Protein AF-A0A258K905-F1 (afdb_monomer_lite)

Secondary structure (DSSP, 8-state):
-------------------EEPPSSSSS---EEHHHHHHHHHT-SS-TTHHHHHHHHHHHS---HHHHHHHHHIIIIIS---HHHHHHHHHHH-TT--HHHHHHHHHHHTTTTTTT------HHHHHHHTTTS----S--SSPPPP--PPPPPP-PPP---PPPTTS-------TT-S-GGGGG-

Sequence (185 aa):
MARPTSSCRAARTSKMSKLAVVAAGGTGGHMFPAQALAEALAGRTGIEGFDDWVLELRQTGYLHNHARMWFASIWIFTLQLPWTLGADFFLRHLIDADAASNTMSWRWVAGLQTPGKTYLASTDNIARYTNHRFAPKGLATEARVIAEPPIPPACALPDSHRAKPSQPAILLVTHEDMHPESLFA

Structure (mmCIF, N/CA/C/O backbone):
data_AF-A0A258K905-F1
#
_entry.id   AF-A0A258K905-F1
#
loop_
_atom_site.group_PDB
_atom_site.id
_atom_site.type_symbol
_atom_site.label_atom_id
_atom_site.label_alt_id
_atom_site.label_comp_id
_atom_site.label_asym_id
_atom_site.label_entity_id
_atom_site.label_seq_id
_atom_site.pdbx_PDB_ins_code
_atom_site.Cartn_x
_atom_site.Cartn_y
_atom_site.Cartn_z
_atom_site.occupancy
_atom_site.B_iso_or_equiv
_atom_site.auth_seq_id
_atom_site.auth_comp_id
_atom_site.auth_asym_id
_atom_site.auth_atom_id
_atom_site.pdbx_PDB_model_num
ATOM 1 N N . MET A 1 1 ? 13.329 -54.150 50.322 1.00 39.38 1 MET A N 1
ATOM 2 C CA . MET A 1 1 ? 14.159 -53.070 49.735 1.00 39.38 1 MET A CA 1
ATOM 3 C C . MET A 1 1 ? 13.662 -52.858 48.302 1.00 39.38 1 MET A C 1
ATOM 5 O O . MET A 1 1 ? 13.764 -53.795 47.533 1.00 39.38 1 MET A O 1
ATOM 9 N N . ALA A 1 2 ? 12.784 -51.884 48.006 1.00 33.66 2 ALA A N 1
ATOM 10 C CA . ALA A 1 2 ? 13.078 -50.475 47.643 1.00 33.66 2 ALA A CA 1
ATOM 11 C C . ALA A 1 2 ? 14.067 -50.382 46.454 1.00 33.66 2 ALA A C 1
ATOM 13 O O . ALA A 1 2 ? 15.159 -50.907 46.600 1.00 33.66 2 ALA A O 1
ATOM 14 N N . ARG A 1 3 ? 13.837 -49.762 45.282 1.00 33.16 3 ARG A N 1
ATOM 15 C CA . ARG A 1 3 ? 12.832 -48.850 44.675 1.00 33.16 3 ARG A CA 1
ATOM 16 C C . ARG A 1 3 ? 12.953 -48.951 43.123 1.00 33.16 3 ARG A C 1
ATOM 18 O O . ARG A 1 3 ? 13.991 -49.410 42.657 1.00 33.16 3 ARG A O 1
ATOM 25 N N . PRO A 1 4 ? 11.974 -48.463 42.331 1.00 41.19 4 PRO A N 1
ATOM 26 C CA . PRO A 1 4 ? 12.043 -48.361 40.867 1.00 41.19 4 PRO A CA 1
ATOM 27 C C . PRO A 1 4 ? 12.435 -46.946 40.381 1.00 41.19 4 PRO A C 1
ATOM 29 O O . PRO A 1 4 ? 12.018 -45.954 40.974 1.00 41.19 4 PRO A O 1
ATOM 32 N N . THR A 1 5 ? 13.157 -46.842 39.261 1.00 37.25 5 THR A N 1
ATOM 33 C CA . THR A 1 5 ? 13.400 -45.600 38.487 1.00 37.25 5 THR A CA 1
ATOM 34 C C . THR A 1 5 ? 13.739 -45.993 37.045 1.00 37.25 5 THR A C 1
ATOM 36 O O . THR A 1 5 ? 14.499 -46.931 36.856 1.00 37.25 5 THR A O 1
ATOM 39 N N . SER A 1 6 ? 13.312 -45.360 35.960 1.00 37.81 6 SER A N 1
ATOM 40 C CA . SER A 1 6 ? 12.345 -44.298 35.689 1.00 37.81 6 SER A CA 1
ATOM 41 C C . SER A 1 6 ? 12.223 -44.251 34.160 1.00 37.81 6 SER A C 1
ATOM 43 O O . SER A 1 6 ? 13.236 -44.202 33.464 1.00 37.81 6 SER A O 1
ATOM 45 N N . SER A 1 7 ? 10.998 -44.270 33.639 1.00 36.47 7 SER A N 1
ATOM 46 C CA . SER A 1 7 ? 10.688 -44.053 32.222 1.00 36.47 7 SER A CA 1
ATOM 47 C C . SER A 1 7 ? 11.104 -42.636 31.808 1.00 36.47 7 SER A C 1
ATOM 49 O O . SER A 1 7 ? 10.596 -41.672 32.380 1.00 36.47 7 SER A O 1
ATOM 51 N N . CYS A 1 8 ? 11.952 -42.497 30.786 1.00 29.80 8 CYS A N 1
ATOM 52 C CA . CYS A 1 8 ? 12.197 -41.211 30.135 1.00 29.80 8 CYS A CA 1
ATOM 53 C C . CYS A 1 8 ? 11.474 -41.185 28.782 1.00 29.80 8 CYS A C 1
ATOM 55 O O . CYS A 1 8 ? 11.951 -41.698 27.771 1.00 29.80 8 CYS A O 1
ATOM 57 N N . ARG A 1 9 ? 10.267 -40.616 28.793 1.00 34.75 9 ARG A N 1
ATOM 58 C CA . ARG A 1 9 ? 9.458 -40.328 27.609 1.00 34.75 9 ARG A CA 1
ATOM 59 C C . ARG A 1 9 ? 9.949 -38.996 27.039 1.00 34.75 9 ARG A C 1
ATOM 61 O O . ARG A 1 9 ? 9.669 -37.947 27.611 1.00 34.75 9 ARG A O 1
ATOM 68 N N . ALA A 1 10 ? 10.692 -39.024 25.936 1.00 32.75 10 ALA A N 1
ATOM 69 C CA . ALA A 1 10 ? 11.083 -37.805 25.234 1.00 32.75 10 ALA A CA 1
ATOM 70 C C . ALA A 1 10 ? 9.855 -37.196 24.536 1.00 32.75 10 ALA A C 1
ATOM 72 O O . ALA A 1 10 ? 9.376 -37.703 23.520 1.00 32.75 10 ALA A O 1
ATOM 73 N N . ALA A 1 11 ? 9.328 -36.114 25.106 1.00 30.41 11 ALA A N 1
ATOM 74 C CA . ALA A 1 11 ? 8.331 -35.267 24.473 1.00 30.41 11 ALA A CA 1
ATOM 75 C C . ALA A 1 11 ? 8.951 -34.591 23.237 1.00 30.41 11 ALA A C 1
ATOM 77 O O . ALA A 1 11 ? 9.844 -33.756 23.362 1.00 30.41 11 ALA A O 1
ATOM 78 N N . ARG A 1 12 ? 8.479 -34.940 22.034 1.00 34.00 12 ARG A N 1
ATOM 79 C CA . ARG A 1 12 ? 8.717 -34.130 20.831 1.00 34.00 12 ARG A CA 1
ATOM 80 C C . ARG A 1 12 ? 7.736 -32.969 20.851 1.00 34.00 12 ARG A C 1
ATOM 82 O O . ARG A 1 12 ? 6.581 -33.121 20.470 1.00 34.00 12 ARG A O 1
ATOM 89 N N . THR A 1 13 ? 8.193 -31.812 21.307 1.00 32.97 13 THR A N 1
ATOM 90 C CA . THR A 1 13 ? 7.513 -30.549 21.040 1.00 32.97 13 THR A CA 1
ATOM 91 C C . THR A 1 13 ? 7.828 -30.138 19.601 1.00 32.97 13 THR A C 1
ATOM 93 O O . THR A 1 13 ? 8.983 -29.961 19.216 1.00 32.97 13 THR A O 1
ATOM 96 N N . SER A 1 14 ? 6.786 -30.051 18.774 1.00 37.31 14 SER A N 1
ATOM 97 C CA . SER A 1 14 ? 6.871 -29.534 17.409 1.00 37.31 14 SER A CA 1
ATOM 98 C C . SER A 1 14 ? 7.170 -28.036 17.474 1.00 37.31 14 SER A C 1
ATOM 100 O O . SER A 1 14 ? 6.304 -27.229 17.809 1.00 37.31 14 SER A O 1
ATOM 102 N N . LYS A 1 15 ? 8.422 -27.654 17.217 1.00 36.69 15 LYS A N 1
ATOM 103 C CA . LYS A 1 15 ? 8.793 -26.254 17.004 1.00 36.69 15 LYS A CA 1
ATOM 104 C C . LYS A 1 15 ? 8.305 -25.882 15.604 1.00 36.69 15 LYS A C 1
ATOM 106 O O . LYS A 1 15 ? 8.932 -26.260 14.620 1.00 36.69 15 LYS A O 1
ATOM 111 N N . MET A 1 16 ? 7.190 -25.154 15.517 1.00 37.12 16 MET A N 1
ATOM 112 C CA . MET A 1 16 ? 6.824 -24.420 14.305 1.00 37.12 16 MET A CA 1
ATOM 113 C C . MET A 1 16 ? 7.977 -23.468 13.973 1.00 37.12 16 MET A C 1
ATOM 115 O O . MET A 1 16 ? 8.194 -22.457 14.642 1.00 37.12 16 MET A O 1
ATOM 119 N N . SER A 1 17 ? 8.771 -23.834 12.974 1.00 39.44 17 SER A N 1
ATOM 120 C CA . SER A 1 17 ? 9.800 -22.980 12.399 1.00 39.44 17 SER A CA 1
ATOM 121 C C . SER A 1 17 ? 9.128 -21.733 11.824 1.00 39.44 17 SER A C 1
ATOM 123 O O . SER A 1 17 ? 8.346 -21.836 10.880 1.00 39.44 17 SER A O 1
ATOM 125 N N . LYS A 1 18 ? 9.417 -20.560 12.405 1.00 42.69 18 LYS A N 1
ATOM 126 C CA . LYS A 1 18 ? 9.058 -19.254 11.837 1.00 42.69 18 LYS A CA 1
ATOM 127 C C . LYS A 1 18 ? 9.740 -19.139 10.476 1.00 42.69 18 LYS A C 1
ATOM 129 O O . LYS A 1 18 ? 10.939 -18.885 10.412 1.00 42.69 18 LYS A O 1
ATOM 134 N N . LEU A 1 19 ? 8.992 -19.386 9.407 1.00 46.59 19 LEU A N 1
ATOM 135 C CA . LEU A 1 19 ? 9.481 -19.170 8.056 1.00 46.59 19 LEU A CA 1
ATOM 136 C C . LEU A 1 19 ? 9.554 -17.659 7.820 1.00 46.59 19 LEU A C 1
ATOM 138 O O . LEU A 1 19 ? 8.614 -16.917 8.116 1.00 46.59 19 LEU A O 1
ATOM 142 N N . ALA A 1 20 ? 10.692 -17.212 7.325 1.00 49.19 20 ALA A N 1
ATOM 143 C CA . ALA A 1 20 ? 10.918 -15.845 6.916 1.00 49.19 20 ALA A CA 1
ATOM 144 C C . ALA A 1 20 ? 10.904 -15.774 5.392 1.00 49.19 20 ALA A C 1
ATOM 146 O O . ALA A 1 20 ? 11.502 -16.625 4.734 1.00 49.19 20 ALA A O 1
ATOM 147 N N . VAL A 1 21 ? 10.235 -14.765 4.838 1.00 51.06 21 VAL A N 1
ATOM 148 C CA . VAL A 1 21 ? 10.201 -14.534 3.391 1.00 51.06 21 VAL A CA 1
ATOM 149 C C . VAL A 1 21 ? 11.178 -13.412 3.059 1.00 51.06 21 VAL A C 1
ATOM 151 O O . VAL A 1 21 ? 11.228 -12.395 3.748 1.00 51.06 21 VAL A O 1
ATOM 154 N N . VAL A 1 22 ? 11.965 -13.605 2.004 1.00 47.59 22 VAL A N 1
ATOM 155 C CA . VAL A 1 22 ? 12.796 -12.554 1.412 1.00 47.59 22 VAL A CA 1
ATOM 156 C C . VAL A 1 22 ? 11.977 -11.910 0.301 1.00 47.59 22 VAL A C 1
ATOM 158 O O . VAL A 1 22 ? 11.599 -12.587 -0.651 1.00 47.59 22 VAL A O 1
ATOM 161 N N . ALA A 1 23 ? 11.689 -10.614 0.411 1.00 47.66 23 ALA A N 1
ATOM 162 C CA . ALA A 1 23 ? 11.192 -9.863 -0.735 1.00 47.66 23 ALA A CA 1
ATOM 163 C C . ALA A 1 23 ? 12.373 -9.557 -1.664 1.00 47.66 23 ALA A C 1
ATOM 165 O O . ALA A 1 23 ? 13.382 -9.001 -1.229 1.00 47.66 23 ALA A O 1
ATOM 166 N N . ALA A 1 24 ? 12.258 -9.943 -2.933 1.00 37.50 24 ALA A N 1
ATOM 167 C CA . ALA A 1 24 ? 13.223 -9.575 -3.957 1.00 37.50 24 ALA A CA 1
ATOM 168 C C . ALA A 1 24 ? 13.076 -8.074 -4.255 1.00 37.50 24 ALA A C 1
ATOM 170 O O . ALA A 1 24 ? 12.106 -7.649 -4.878 1.00 37.50 24 ALA A O 1
ATOM 171 N N . GLY A 1 25 ? 14.008 -7.266 -3.751 1.00 37.69 25 GLY A N 1
ATOM 172 C CA . GLY A 1 25 ? 14.061 -5.827 -4.006 1.00 37.69 25 GLY A CA 1
ATOM 173 C C . GLY A 1 25 ? 14.976 -5.102 -3.021 1.00 37.69 25 GLY A C 1
ATOM 174 O O . GLY A 1 25 ? 14.567 -4.814 -1.902 1.00 37.69 25 GLY A O 1
ATOM 175 N N . GLY A 1 26 ? 16.203 -4.797 -3.455 1.00 37.38 26 GLY A N 1
ATOM 176 C CA . GLY A 1 26 ? 17.165 -3.966 -2.723 1.00 37.38 26 GLY A CA 1
ATOM 177 C C . GLY A 1 26 ? 18.139 -4.747 -1.834 1.00 37.38 26 GLY A C 1
ATOM 178 O O . GLY A 1 26 ? 17.766 -5.643 -1.081 1.00 37.38 26 GLY A O 1
ATOM 179 N N . THR A 1 27 ? 19.424 -4.403 -1.932 1.00 33.69 27 THR A N 1
ATOM 180 C CA . THR A 1 27 ? 20.538 -4.940 -1.137 1.00 33.69 27 THR A CA 1
ATOM 181 C C . THR A 1 27 ? 20.365 -4.587 0.342 1.00 33.69 27 THR A C 1
ATOM 183 O O . THR A 1 27 ? 20.858 -3.569 0.817 1.00 33.69 27 THR A O 1
ATOM 186 N N . GLY A 1 28 ? 19.606 -5.414 1.054 1.00 42.41 28 GLY A N 1
ATOM 187 C CA . GLY A 1 28 ? 19.240 -5.213 2.452 1.00 42.41 28 GLY A CA 1
ATOM 188 C C . GLY A 1 28 ? 17.956 -5.968 2.758 1.00 42.41 28 GLY A C 1
ATOM 189 O O . GLY A 1 28 ? 16.937 -5.356 3.058 1.00 42.41 28 GLY A O 1
ATOM 190 N N . GLY A 1 29 ? 17.977 -7.295 2.597 1.00 48.22 29 GLY A N 1
ATOM 191 C CA . GLY A 1 29 ? 16.809 -8.147 2.809 1.00 48.22 29 GLY A CA 1
ATOM 192 C C . GLY A 1 29 ? 16.343 -8.087 4.261 1.00 48.22 29 GLY A C 1
ATOM 193 O O . GLY A 1 29 ? 16.773 -8.887 5.088 1.00 48.22 29 GLY A O 1
ATOM 194 N N . HIS A 1 30 ? 15.475 -7.129 4.581 1.00 59.59 30 HIS A N 1
ATOM 195 C CA . HIS A 1 30 ? 14.796 -7.089 5.862 1.00 59.59 30 HIS A CA 1
ATOM 196 C C . HIS A 1 30 ? 13.879 -8.300 5.951 1.00 59.59 30 HIS A C 1
ATOM 198 O O . HIS A 1 30 ? 12.897 -8.434 5.223 1.00 59.59 30 HIS A O 1
ATOM 204 N N . MET A 1 31 ? 14.246 -9.200 6.850 1.00 66.38 31 MET A N 1
ATOM 205 C CA . MET A 1 31 ? 13.494 -10.400 7.135 1.00 66.38 31 MET A CA 1
ATOM 206 C C . MET A 1 31 ? 12.215 -10.014 7.884 1.00 66.38 31 MET A C 1
ATOM 208 O O . MET A 1 31 ? 12.287 -9.490 8.994 1.00 66.38 31 MET A O 1
ATOM 212 N N . PHE A 1 32 ? 11.050 -10.256 7.286 1.00 79.56 32 PHE A N 1
ATOM 213 C CA . PHE A 1 32 ? 9.754 -10.047 7.933 1.00 79.56 32 PHE A CA 1
ATOM 214 C C . PHE A 1 32 ? 9.072 -11.399 8.197 1.00 79.56 32 PHE A C 1
ATOM 216 O O . PHE A 1 32 ? 9.324 -12.378 7.480 1.00 79.56 32 PHE A O 1
ATOM 223 N N . PRO A 1 33 ? 8.220 -11.506 9.232 1.00 85.75 33 PRO A N 1
ATOM 224 C CA . PRO A 1 33 ? 7.532 -12.756 9.526 1.00 85.75 33 PRO A CA 1
ATOM 225 C C . PRO A 1 33 ? 6.546 -13.106 8.404 1.00 85.75 33 PRO A C 1
ATOM 227 O O . PRO A 1 33 ? 5.653 -12.312 8.107 1.00 85.75 33 PRO A O 1
ATOM 230 N N . ALA A 1 34 ? 6.637 -14.314 7.833 1.00 89.38 34 ALA A N 1
ATOM 231 C CA . ALA A 1 34 ? 5.671 -14.786 6.829 1.00 89.38 34 ALA A CA 1
ATOM 232 C C . ALA A 1 34 ? 4.222 -14.716 7.342 1.00 89.38 34 ALA A C 1
ATOM 234 O O . ALA A 1 34 ? 3.299 -14.418 6.589 1.00 89.38 34 ALA A O 1
ATOM 235 N N . GLN A 1 35 ? 4.045 -14.940 8.647 1.00 92.88 35 GLN A N 1
ATOM 236 C CA . GLN A 1 35 ? 2.758 -14.845 9.323 1.00 92.88 35 GLN A CA 1
ATOM 237 C C . GLN A 1 35 ? 2.163 -13.431 9.255 1.00 92.88 35 GLN A C 1
ATOM 239 O O . GLN A 1 35 ? 0.988 -13.299 8.939 1.00 92.88 35 GLN A O 1
ATOM 244 N N . ALA A 1 36 ? 2.970 -12.388 9.475 1.00 93.31 36 ALA A N 1
ATOM 245 C CA . ALA A 1 36 ? 2.499 -11.003 9.431 1.00 93.31 36 ALA A CA 1
ATOM 246 C C . ALA A 1 36 ? 2.029 -10.617 8.020 1.00 93.31 36 ALA A C 1
ATOM 248 O O . ALA A 1 36 ? 0.998 -9.970 7.859 1.00 93.31 36 ALA A O 1
ATOM 249 N N . LEU A 1 37 ? 2.743 -11.077 6.985 1.00 96.81 37 LEU A N 1
ATOM 250 C CA . LEU A 1 37 ? 2.297 -10.914 5.601 1.00 96.81 37 LEU A CA 1
ATOM 251 C C . LEU A 1 37 ? 0.978 -11.660 5.348 1.00 96.81 37 LEU A C 1
ATOM 253 O O . LEU A 1 37 ? 0.071 -11.105 4.736 1.00 96.81 37 LEU A O 1
ATOM 257 N N . ALA A 1 38 ? 0.856 -12.906 5.812 1.00 97.62 38 ALA A N 1
ATOM 258 C CA . ALA A 1 38 ? -0.359 -13.698 5.634 1.00 97.62 38 ALA A CA 1
ATOM 259 C C . ALA A 1 38 ? -1.573 -13.081 6.351 1.00 97.62 38 ALA A C 1
ATOM 261 O O . ALA A 1 38 ? -2.678 -13.107 5.813 1.00 97.62 38 ALA A O 1
ATOM 262 N N . GLU A 1 39 ? -1.376 -12.511 7.540 1.00 98.12 39 GLU A N 1
ATOM 263 C CA . GLU A 1 39 ? -2.401 -11.778 8.290 1.00 98.12 39 GLU A CA 1
ATOM 264 C C . GLU A 1 39 ? -2.808 -10.489 7.576 1.00 98.12 39 GLU A C 1
ATOM 266 O O . GLU A 1 39 ? -4.003 -10.246 7.417 1.00 98.12 39 GLU A O 1
ATOM 271 N N . ALA A 1 40 ? -1.840 -9.724 7.062 1.00 98.19 40 ALA A N 1
ATOM 272 C CA . ALA A 1 40 ? -2.099 -8.517 6.281 1.00 98.19 40 ALA A CA 1
ATOM 273 C C . ALA A 1 40 ? -2.887 -8.812 5.000 1.00 98.19 40 ALA A C 1
ATOM 275 O O . ALA A 1 40 ? -3.916 -8.195 4.749 1.00 98.19 40 ALA A O 1
ATOM 276 N N . LEU A 1 41 ? -2.465 -9.810 4.220 1.00 98.00 41 LEU A N 1
ATOM 277 C CA . LEU A 1 41 ? -3.152 -10.220 2.989 1.00 98.00 41 LEU A CA 1
ATOM 278 C C . LEU A 1 41 ? -4.555 -10.789 3.239 1.00 98.00 41 LEU A C 1
ATOM 280 O O . LEU A 1 41 ? -5.387 -10.813 2.330 1.00 98.00 41 LEU A O 1
ATOM 284 N N . ALA A 1 42 ? -4.812 -11.288 4.447 1.00 97.88 42 ALA A N 1
ATOM 285 C CA . ALA A 1 42 ? -6.096 -11.857 4.820 1.00 97.88 42 ALA A CA 1
ATOM 286 C C . ALA A 1 42 ? -7.021 -10.881 5.562 1.00 97.88 42 ALA A C 1
ATOM 288 O O . ALA A 1 42 ? -8.143 -11.282 5.869 1.00 97.88 42 ALA A O 1
ATOM 289 N N . GLY A 1 43 ? -6.570 -9.656 5.861 1.00 98.19 43 GLY A N 1
ATOM 290 C CA . GLY A 1 43 ? -7.337 -8.686 6.647 1.00 98.19 43 GLY A CA 1
ATOM 291 C C . GLY A 1 43 ? -7.591 -9.178 8.070 1.00 98.19 43 GLY A C 1
ATOM 292 O O . GLY A 1 43 ? -8.727 -9.186 8.531 1.00 98.19 43 GLY A O 1
ATOM 293 N N . ARG A 1 44 ? -6.552 -9.699 8.735 1.00 98.38 44 ARG A N 1
ATOM 294 C CA . ARG A 1 44 ? -6.616 -10.195 10.122 1.00 98.38 44 ARG A CA 1
ATOM 295 C C . ARG A 1 44 ? -5.471 -9.666 10.981 1.00 98.38 44 ARG A C 1
ATOM 297 O O . ARG A 1 44 ? -4.921 -10.394 11.804 1.00 98.38 44 ARG A O 1
ATOM 304 N N . THR A 1 45 ? -5.074 -8.423 10.748 1.00 97.94 45 THR A N 1
ATOM 305 C CA . THR A 1 45 ? -4.007 -7.750 11.500 1.00 97.94 45 THR A CA 1
ATOM 306 C C . THR A 1 45 ? -4.482 -7.241 12.860 1.00 97.94 45 THR A C 1
ATOM 308 O O . THR A 1 45 ? -3.663 -6.976 13.737 1.00 97.94 45 THR A O 1
ATOM 311 N N . GLY A 1 46 ? -5.798 -7.100 13.044 1.00 97.88 46 GLY A N 1
ATOM 312 C CA . GLY A 1 46 ? -6.413 -6.451 14.198 1.00 97.88 46 GLY A CA 1
ATOM 313 C C . GLY A 1 46 ? -6.421 -4.922 14.106 1.00 97.88 46 GLY A C 1
ATOM 314 O O . GLY A 1 46 ? -6.812 -4.264 15.072 1.00 97.88 46 GLY A O 1
ATOM 315 N N . ILE A 1 47 ? -5.989 -4.344 12.979 1.00 98.38 47 ILE A N 1
ATOM 316 C CA . ILE A 1 47 ? -5.998 -2.898 12.745 1.00 98.38 47 ILE A CA 1
ATOM 317 C C . ILE A 1 47 ? -7.307 -2.521 12.052 1.00 98.38 47 ILE A C 1
ATOM 319 O O . ILE A 1 47 ? -7.533 -2.839 10.884 1.00 98.38 47 ILE A O 1
ATOM 323 N N . GLU A 1 48 ? -8.153 -1.806 12.790 1.00 97.81 48 GLU A N 1
ATOM 324 C CA . GLU A 1 48 ? -9.426 -1.277 12.300 1.00 97.81 48 GLU A CA 1
ATOM 325 C C . GLU A 1 48 ? -9.238 -0.403 11.049 1.00 97.81 48 GLU A C 1
ATOM 327 O O . GLU A 1 48 ? -8.273 0.359 10.935 1.00 97.81 48 GLU A O 1
ATOM 332 N N . GLY A 1 49 ? -10.154 -0.514 10.089 1.00 97.75 49 GLY A N 1
ATOM 333 C CA . GLY A 1 49 ? -10.033 0.149 8.797 1.00 97.75 49 GLY A CA 1
ATOM 334 C C . GLY A 1 49 ? -9.105 -0.612 7.858 1.00 97.75 49 GLY A C 1
ATOM 335 O O . GLY A 1 49 ? -9.527 -0.941 6.759 1.00 97.75 49 GLY A O 1
ATOM 336 N N . PHE A 1 50 ? -7.884 -0.971 8.275 1.00 98.69 50 PHE A N 1
ATOM 337 C CA . PHE A 1 50 ? -6.970 -1.745 7.422 1.00 98.69 50 PHE A CA 1
ATOM 338 C C . PHE A 1 50 ? -7.562 -3.107 7.043 1.00 98.69 50 PHE A C 1
ATOM 340 O O . PHE A 1 50 ? -7.643 -3.425 5.856 1.00 98.69 50 PHE A O 1
ATOM 347 N N . ASP A 1 51 ? -8.009 -3.884 8.032 1.00 98.69 51 ASP A N 1
ATOM 348 C CA . ASP A 1 51 ? -8.603 -5.204 7.797 1.00 98.69 51 ASP A CA 1
ATOM 349 C C . ASP A 1 51 ? -9.893 -5.105 6.959 1.00 98.69 51 ASP A C 1
ATOM 351 O O . ASP A 1 51 ? -10.102 -5.900 6.040 1.00 98.69 51 ASP A O 1
ATOM 355 N N . ASP A 1 52 ? -10.713 -4.076 7.202 1.00 98.56 52 ASP A N 1
ATOM 356 C CA . ASP A 1 52 ? -11.913 -3.775 6.416 1.00 98.56 52 ASP A CA 1
ATOM 357 C C . ASP A 1 52 ? -11.580 -3.435 4.956 1.00 98.56 52 ASP A C 1
ATOM 359 O O . ASP A 1 52 ? -12.223 -3.948 4.041 1.00 98.56 52 ASP A O 1
ATOM 363 N N . TRP A 1 53 ? -10.549 -2.619 4.713 1.00 98.69 53 TRP A N 1
ATOM 364 C CA . TRP A 1 53 ? -10.117 -2.239 3.365 1.00 98.69 53 TRP A CA 1
ATOM 365 C C . TRP A 1 53 ? -9.533 -3.414 2.586 1.00 98.69 53 TRP A C 1
ATOM 367 O O . TRP A 1 53 ? -9.706 -3.466 1.370 1.00 98.69 53 TRP A O 1
ATOM 377 N N . VAL A 1 54 ? -8.882 -4.381 3.248 1.00 98.81 54 VAL A N 1
ATOM 378 C CA . VAL A 1 54 ? -8.476 -5.635 2.588 1.00 98.81 54 VAL A CA 1
ATOM 379 C C . VAL A 1 54 ? -9.706 -6.351 2.032 1.00 98.81 54 VAL A C 1
ATOM 381 O O . VAL A 1 54 ? -9.696 -6.789 0.882 1.00 98.81 54 VAL A O 1
ATOM 384 N N . LEU A 1 55 ? -10.771 -6.472 2.826 1.00 98.44 55 LEU A N 1
ATOM 385 C CA . LEU A 1 55 ? -11.999 -7.144 2.404 1.00 98.44 55 LEU A CA 1
ATOM 386 C C . LEU A 1 55 ? -12.734 -6.352 1.318 1.00 98.44 55 LEU A C 1
ATOM 388 O O . LEU A 1 55 ? -13.099 -6.935 0.298 1.00 98.44 55 LEU A O 1
ATOM 392 N N . GLU A 1 56 ? -12.894 -5.041 1.503 1.00 98.38 56 GLU A N 1
ATOM 393 C CA . GLU A 1 56 ? -13.536 -4.140 0.539 1.00 98.38 56 GLU A CA 1
ATOM 394 C C . GLU A 1 56 ? -12.826 -4.191 -0.815 1.00 98.38 56 GLU A C 1
ATOM 396 O O . GLU A 1 56 ? -13.477 -4.416 -1.836 1.00 98.38 56 GLU A O 1
ATOM 401 N N . LEU A 1 57 ? -11.491 -4.103 -0.830 1.00 98.50 57 LEU A N 1
ATOM 402 C CA . LEU A 1 57 ? -10.701 -4.190 -2.055 1.00 98.50 57 LEU A CA 1
ATOM 403 C C . LEU A 1 57 ? -10.900 -5.531 -2.772 1.00 98.50 57 LEU A C 1
ATOM 405 O O . LEU A 1 57 ? -11.079 -5.557 -3.984 1.00 98.50 57 LEU A O 1
ATOM 409 N N . ARG A 1 58 ? -10.907 -6.655 -2.044 1.00 98.31 58 ARG A N 1
ATOM 410 C CA . ARG A 1 58 ? -11.092 -7.987 -2.650 1.00 98.31 58 ARG A CA 1
ATOM 411 C C . ARG A 1 58 ? -12.504 -8.214 -3.181 1.00 98.31 58 ARG A C 1
ATOM 413 O O . ARG A 1 58 ? -12.671 -8.956 -4.142 1.00 98.31 58 ARG A O 1
ATOM 420 N N . GLN A 1 59 ? -13.508 -7.628 -2.536 1.00 98.31 59 GLN A N 1
ATOM 421 C CA . GLN A 1 59 ? -14.912 -7.803 -2.907 1.00 98.31 59 GLN A CA 1
ATOM 422 C C . GLN A 1 59 ? -15.331 -6.879 -4.050 1.00 98.31 59 GLN A C 1
ATOM 424 O O . GLN A 1 59 ? -16.107 -7.284 -4.910 1.00 98.31 59 GLN A O 1
ATOM 429 N N . THR A 1 60 ? -14.843 -5.639 -4.042 1.00 98.44 60 THR A N 1
ATOM 430 C CA . THR A 1 60 ? -15.313 -4.576 -4.944 1.00 98.44 60 THR A CA 1
ATOM 431 C C . THR A 1 60 ? -14.315 -4.224 -6.038 1.00 98.44 60 THR A C 1
ATOM 433 O O . THR A 1 60 ? -14.693 -3.631 -7.045 1.00 98.44 60 THR A O 1
ATOM 436 N N . GLY A 1 61 ? -13.042 -4.561 -5.841 1.00 98.44 61 GLY A N 1
ATOM 437 C CA . GLY A 1 61 ? -11.947 -4.132 -6.700 1.00 98.44 61 GLY A CA 1
ATOM 438 C C . GLY A 1 61 ? -11.597 -2.648 -6.579 1.00 98.44 61 GLY A C 1
ATOM 439 O O . GLY A 1 61 ? -10.897 -2.118 -7.439 1.00 98.44 61 GLY A O 1
ATOM 440 N N . TYR A 1 62 ? -12.077 -1.946 -5.548 1.00 98.31 62 TYR A N 1
ATOM 441 C CA . TYR A 1 62 ? -11.889 -0.504 -5.414 1.00 98.31 62 TYR A CA 1
ATOM 442 C C . TYR A 1 62 ? -11.608 -0.080 -3.970 1.00 98.31 62 TYR A C 1
ATOM 444 O O . TYR A 1 62 ? -12.109 -0.668 -3.019 1.00 98.31 62 TYR A O 1
ATOM 452 N N . LEU A 1 63 ? -10.818 0.987 -3.823 1.00 98.31 63 LEU A N 1
ATOM 453 C CA . LEU A 1 63 ? -10.670 1.757 -2.588 1.00 98.31 63 LEU A CA 1
ATOM 454 C C . LEU A 1 63 ? -10.525 3.234 -2.946 1.00 98.31 63 LEU A C 1
ATOM 456 O O . LEU A 1 63 ? -9.815 3.579 -3.890 1.00 98.31 63 LEU A O 1
ATOM 460 N N . HIS A 1 64 ? -11.109 4.128 -2.151 1.00 97.12 64 HIS A N 1
ATOM 461 C CA . HIS A 1 64 ? -10.867 5.561 -2.321 1.00 97.12 64 HIS A CA 1
ATOM 462 C C . HIS A 1 64 ? -9.380 5.904 -2.103 1.00 97.12 64 HIS A C 1
ATOM 464 O O . HIS A 1 64 ? -8.718 5.314 -1.249 1.00 97.12 64 HIS A O 1
ATOM 470 N N . ASN A 1 65 ? -8.849 6.905 -2.815 1.00 96.81 65 ASN A N 1
ATOM 471 C CA . ASN A 1 65 ? -7.417 7.229 -2.793 1.00 96.81 65 ASN A CA 1
ATOM 472 C C . ASN A 1 65 ? -6.852 7.495 -1.379 1.00 96.81 65 ASN A C 1
ATOM 474 O O . ASN A 1 65 ? -5.767 7.027 -1.050 1.00 96.81 65 ASN A O 1
ATOM 478 N N . HIS A 1 66 ? -7.595 8.176 -0.500 1.00 96.75 66 HIS A N 1
ATOM 479 C CA . HIS A 1 66 ? -7.157 8.343 0.897 1.00 96.75 66 HIS A CA 1
ATOM 480 C C . HIS A 1 66 ? -7.019 7.006 1.639 1.00 96.75 66 HIS A C 1
ATOM 482 O O . HIS A 1 66 ? -6.028 6.804 2.336 1.00 96.75 66 HIS A O 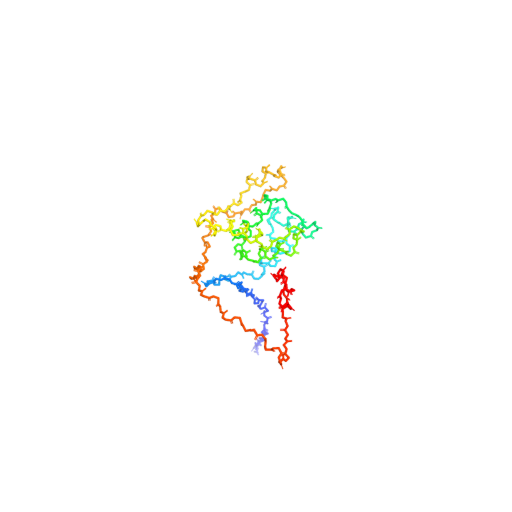1
ATOM 488 N N . ALA A 1 67 ? -7.955 6.070 1.444 1.00 98.19 67 ALA A N 1
ATOM 489 C CA . ALA A 1 67 ? -7.858 4.736 2.029 1.00 98.19 67 ALA A CA 1
ATOM 490 C C . ALA A 1 67 ? -6.652 3.974 1.467 1.00 98.19 67 ALA A C 1
ATOM 492 O O . ALA A 1 67 ? -5.922 3.355 2.233 1.00 98.19 67 ALA A O 1
ATOM 493 N N . ARG A 1 68 ? -6.365 4.104 0.162 1.00 98.50 68 ARG A N 1
ATOM 494 C CA . ARG A 1 68 ? -5.150 3.551 -0.467 1.00 98.50 68 ARG A CA 1
ATOM 495 C C . ARG A 1 68 ? -3.871 4.086 0.193 1.00 98.50 68 ARG A C 1
ATOM 497 O O . ARG A 1 68 ? -2.969 3.312 0.506 1.00 98.50 68 ARG A O 1
ATOM 504 N N . MET A 1 69 ? -3.807 5.392 0.456 1.00 98.38 69 MET A N 1
ATOM 505 C CA . MET A 1 69 ? -2.668 6.025 1.134 1.00 98.38 69 MET A CA 1
ATOM 506 C C . MET A 1 69 ? -2.516 5.561 2.589 1.00 98.38 69 MET A C 1
ATOM 508 O O . MET A 1 69 ? -1.405 5.234 3.012 1.00 98.38 69 MET A O 1
ATOM 512 N N . TRP A 1 70 ? -3.610 5.503 3.358 1.00 98.69 70 TRP A N 1
ATOM 513 C CA . TRP A 1 70 ? -3.579 4.995 4.733 1.00 98.69 70 TRP A CA 1
ATOM 514 C C . TRP A 1 70 ? -3.180 3.522 4.777 1.00 98.69 70 TRP A C 1
ATOM 516 O O . TRP A 1 70 ? -2.306 3.154 5.558 1.00 98.69 70 TRP A O 1
ATOM 526 N N . PHE A 1 71 ? -3.750 2.704 3.891 1.00 98.81 71 PHE A N 1
ATOM 527 C CA . PHE A 1 71 ? -3.418 1.293 3.733 1.00 98.81 71 PHE A CA 1
ATOM 528 C C . PHE A 1 71 ? -1.920 1.100 3.495 1.00 98.81 71 PHE A C 1
ATOM 530 O O . PHE A 1 71 ? -1.269 0.362 4.234 1.00 98.81 71 PHE A O 1
ATOM 537 N N . ALA A 1 72 ? -1.357 1.796 2.503 1.00 98.56 72 ALA A N 1
ATOM 538 C CA . ALA A 1 72 ? 0.062 1.700 2.180 1.00 98.56 72 ALA A CA 1
ATOM 539 C C . ALA A 1 72 ? 0.946 2.155 3.350 1.00 98.56 72 ALA A C 1
ATOM 541 O O . ALA A 1 72 ? 1.950 1.518 3.659 1.00 98.56 72 ALA A O 1
ATOM 542 N N . SER A 1 73 ? 0.554 3.217 4.057 1.00 98.44 73 SER A N 1
ATOM 543 C CA . SER A 1 73 ? 1.298 3.705 5.219 1.00 98.44 73 SER A CA 1
ATOM 544 C C . SER A 1 73 ? 1.310 2.694 6.373 1.00 98.44 73 SER A C 1
ATOM 546 O O . SER A 1 73 ? 2.371 2.385 6.922 1.00 98.44 73 SER A O 1
ATOM 548 N N . ILE A 1 74 ? 0.149 2.115 6.700 1.00 98.56 74 ILE A N 1
ATOM 549 C CA . ILE A 1 74 ? 0.013 1.071 7.724 1.00 98.56 74 ILE A CA 1
ATOM 550 C C . ILE A 1 74 ? 0.841 -0.155 7.330 1.00 98.56 74 ILE A C 1
ATOM 552 O O . ILE A 1 74 ? 1.631 -0.643 8.138 1.00 98.56 74 ILE A O 1
ATOM 556 N N . TRP A 1 75 ? 0.741 -0.596 6.075 1.00 98.50 75 TRP A N 1
ATOM 557 C CA . TRP A 1 75 ? 1.518 -1.711 5.536 1.00 98.50 75 TRP A CA 1
ATOM 558 C C . TRP A 1 75 ? 3.028 -1.514 5.723 1.00 98.50 75 TRP A C 1
AT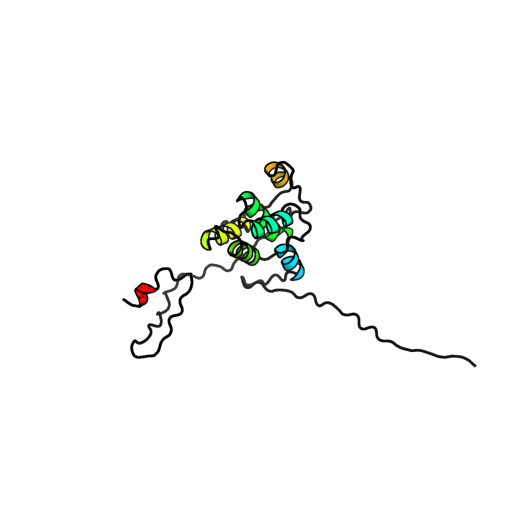OM 560 O O . TRP A 1 75 ? 3.725 -2.390 6.239 1.00 98.50 75 TRP A O 1
ATOM 570 N N . ILE A 1 76 ? 3.540 -0.351 5.318 1.00 97.00 76 ILE A N 1
ATOM 571 C CA . ILE A 1 76 ? 4.977 -0.079 5.277 1.00 97.00 76 ILE A CA 1
ATOM 572 C C . ILE A 1 76 ? 5.547 0.192 6.669 1.00 97.00 76 ILE A C 1
ATOM 574 O O . ILE A 1 76 ? 6.616 -0.325 6.999 1.00 97.00 76 ILE A O 1
ATOM 578 N N . PHE A 1 77 ? 4.884 1.036 7.462 1.00 96.94 77 PHE A N 1
ATOM 579 C CA . PHE A 1 77 ? 5.471 1.597 8.682 1.00 96.94 77 PHE A CA 1
ATOM 580 C C . PHE A 1 77 ? 4.939 0.948 9.958 1.00 96.94 77 PHE A C 1
ATOM 582 O O . PHE A 1 77 ? 5.708 0.763 10.898 1.00 96.94 77 PHE A O 1
ATOM 589 N N . THR A 1 78 ? 3.664 0.550 9.983 1.00 97.31 78 THR A N 1
ATOM 590 C CA . THR A 1 78 ? 3.062 -0.101 11.161 1.00 97.31 78 THR A CA 1
ATOM 591 C C . THR A 1 78 ? 3.324 -1.606 11.148 1.00 97.31 78 THR A C 1
ATOM 593 O O . THR A 1 78 ? 3.855 -2.148 12.111 1.00 97.31 78 THR A O 1
ATOM 596 N N . LEU A 1 79 ? 3.035 -2.280 10.031 1.00 96.62 79 LEU A N 1
ATOM 597 C CA . LEU A 1 79 ? 3.275 -3.720 9.869 1.00 96.62 79 LEU A CA 1
ATOM 598 C C . LEU A 1 79 ? 4.723 -4.045 9.463 1.00 96.62 79 LEU A C 1
ATOM 600 O O . LEU A 1 79 ? 5.134 -5.203 9.501 1.00 96.62 79 LEU A O 1
ATOM 604 N N . GLN A 1 80 ? 5.503 -3.027 9.079 1.00 95.44 80 GLN A N 1
ATOM 605 C CA . GLN A 1 80 ? 6.901 -3.140 8.642 1.00 95.44 80 GLN A CA 1
ATOM 606 C C . GLN A 1 80 ? 7.128 -4.072 7.440 1.00 95.44 80 GLN A C 1
ATOM 608 O O . GLN A 1 80 ? 8.241 -4.570 7.228 1.00 95.44 80 GLN A O 1
ATOM 613 N N . LEU A 1 81 ? 6.099 -4.268 6.615 1.00 95.62 81 LEU A N 1
ATOM 614 C CA . LEU A 1 81 ? 6.143 -5.150 5.455 1.00 95.62 81 LEU A CA 1
ATOM 615 C C . LEU A 1 81 ? 6.813 -4.467 4.246 1.00 95.62 81 LEU A C 1
ATOM 617 O O . LEU A 1 81 ? 6.811 -3.236 4.135 1.00 95.62 81 LEU A O 1
ATOM 621 N N . PRO A 1 82 ? 7.396 -5.241 3.312 1.00 94.56 82 PRO A N 1
ATOM 622 C CA . PRO A 1 82 ? 7.926 -4.699 2.065 1.00 94.56 82 PRO A CA 1
ATOM 623 C C . PRO A 1 82 ? 6.822 -4.040 1.243 1.00 94.56 82 PRO A C 1
ATOM 625 O O . PRO A 1 82 ? 5.791 -4.658 0.970 1.00 94.56 82 PRO A O 1
ATOM 628 N N . TRP A 1 83 ? 7.0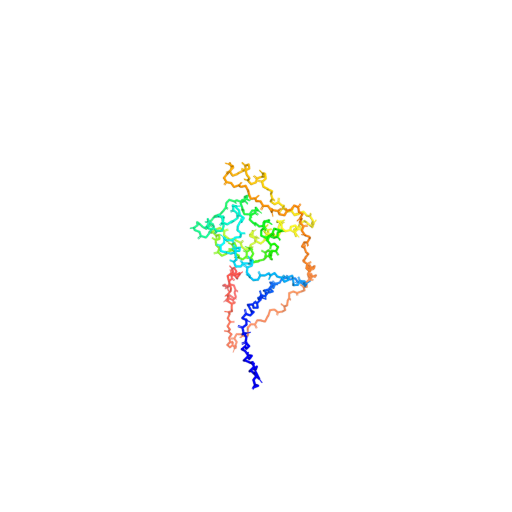53 -2.801 0.814 1.00 95.50 83 TRP A N 1
ATOM 629 C CA . TRP A 1 83 ? 6.078 -2.039 0.034 1.00 95.50 83 TRP A CA 1
ATOM 630 C C . TRP A 1 83 ? 5.753 -2.715 -1.307 1.00 95.50 83 TRP A C 1
ATOM 632 O O . TRP A 1 83 ? 4.613 -2.660 -1.751 1.00 95.50 83 TRP A O 1
ATOM 642 N N . THR A 1 84 ? 6.720 -3.410 -1.918 1.00 95.62 84 THR A N 1
ATOM 643 C CA . THR A 1 84 ? 6.551 -4.105 -3.206 1.00 95.62 84 THR A CA 1
ATOM 644 C C . THR A 1 84 ? 5.486 -5.196 -3.147 1.00 95.62 84 THR A C 1
ATOM 646 O O . THR A 1 84 ? 4.741 -5.379 -4.103 1.00 95.62 84 THR A O 1
ATOM 649 N N . LEU A 1 85 ? 5.355 -5.882 -2.008 1.00 97.12 85 LEU A N 1
ATOM 650 C CA . LEU A 1 85 ? 4.322 -6.901 -1.805 1.00 97.12 85 LEU A CA 1
ATOM 651 C C . LEU A 1 85 ? 2.930 -6.284 -1.629 1.00 97.12 85 LEU A C 1
ATOM 653 O O . LEU A 1 85 ? 1.939 -6.878 -2.044 1.00 97.12 85 LEU A O 1
ATOM 657 N N . GLY A 1 86 ? 2.857 -5.089 -1.043 1.00 97.94 86 GLY A N 1
ATOM 658 C CA . GLY A 1 86 ? 1.617 -4.320 -0.971 1.00 97.94 86 GLY A CA 1
ATOM 659 C C . GLY A 1 86 ? 1.206 -3.777 -2.341 1.00 97.94 86 GLY A C 1
ATOM 660 O O . GLY A 1 86 ? 0.038 -3.871 -2.717 1.00 97.94 86 GLY A O 1
ATOM 661 N N . ALA A 1 87 ? 2.175 -3.295 -3.126 1.00 97.94 87 ALA A N 1
ATOM 662 C CA . ALA A 1 87 ? 1.961 -2.866 -4.505 1.00 97.94 87 ALA A CA 1
ATOM 663 C C . ALA A 1 87 ? 1.466 -4.017 -5.390 1.00 97.94 87 ALA A C 1
ATOM 665 O O . ALA A 1 87 ? 0.490 -3.839 -6.113 1.00 97.94 87 ALA A O 1
ATOM 666 N N . ASP A 1 88 ? 2.066 -5.205 -5.286 1.00 97.62 88 ASP A N 1
ATOM 667 C CA . ASP A 1 88 ? 1.588 -6.415 -5.965 1.00 97.62 88 ASP A CA 1
ATOM 668 C C . ASP A 1 88 ? 0.170 -6.810 -5.517 1.00 97.62 88 ASP A C 1
ATOM 670 O O . ASP A 1 88 ? -0.681 -7.146 -6.342 1.00 97.62 88 ASP A O 1
ATOM 674 N N . PHE A 1 89 ? -0.124 -6.728 -4.214 1.00 98.31 89 PHE A N 1
ATOM 675 C CA . PHE A 1 89 ? -1.474 -6.974 -3.711 1.00 98.31 89 PHE A CA 1
ATOM 676 C C . PHE A 1 89 ? -2.491 -6.016 -4.345 1.00 98.31 89 PHE A C 1
ATOM 678 O O . PHE A 1 89 ? -3.543 -6.464 -4.795 1.00 98.31 89 PHE A O 1
ATOM 685 N N . PHE A 1 90 ? -2.166 -4.727 -4.449 1.00 98.50 90 PHE A N 1
ATOM 686 C CA . PHE A 1 90 ? -3.020 -3.739 -5.110 1.00 98.50 90 PHE A CA 1
ATOM 687 C C . PHE A 1 90 ? -3.179 -4.022 -6.603 1.00 98.50 90 PHE A C 1
ATOM 689 O O . PHE A 1 90 ? -4.305 -4.034 -7.092 1.00 98.50 90 PHE A O 1
ATOM 696 N N . LEU A 1 91 ? -2.083 -4.324 -7.302 1.00 97.00 91 LEU A N 1
ATOM 697 C CA . LEU A 1 91 ? -2.080 -4.606 -8.738 1.00 97.00 91 LEU A CA 1
ATOM 698 C C . LEU A 1 91 ? -3.010 -5.775 -9.102 1.00 97.00 91 LEU A C 1
ATOM 700 O O . LEU A 1 91 ? -3.658 -5.748 -10.140 1.00 97.00 91 LEU A O 1
ATOM 704 N N . ARG A 1 92 ? -3.111 -6.786 -8.228 1.00 97.31 92 ARG A N 1
ATOM 705 C CA . ARG A 1 92 ? -3.960 -7.971 -8.439 1.00 97.31 92 ARG A CA 1
ATOM 706 C C . ARG A 1 92 ? -5.445 -7.772 -8.139 1.00 97.31 92 ARG A C 1
ATOM 708 O O . ARG A 1 92 ? -6.238 -8.617 -8.546 1.00 97.31 92 ARG A O 1
ATOM 715 N N . HIS A 1 93 ? -5.816 -6.744 -7.379 1.00 98.25 93 HIS A N 1
ATOM 716 C CA . HIS A 1 93 ? -7.192 -6.592 -6.888 1.00 98.25 93 HIS A CA 1
ATOM 717 C C . HIS A 1 93 ? -7.864 -5.299 -7.338 1.00 98.25 93 HIS A C 1
ATOM 719 O O . HIS A 1 93 ? -9.087 -5.263 -7.396 1.00 98.25 93 HIS A O 1
ATOM 725 N N . LEU A 1 94 ? -7.111 -4.248 -7.658 1.00 98.25 94 LEU A N 1
ATOM 726 C CA . LEU A 1 94 ? -7.692 -3.013 -8.162 1.00 98.25 94 LEU A CA 1
ATOM 727 C C . LEU A 1 94 ? -8.241 -3.210 -9.578 1.00 98.25 94 LEU A C 1
ATOM 729 O O . LEU A 1 94 ? -7.546 -3.687 -10.469 1.00 98.25 94 LEU A O 1
ATOM 733 N N . ILE A 1 95 ? -9.484 -2.791 -9.802 1.00 97.75 95 ILE A N 1
ATOM 734 C CA . ILE A 1 95 ? -10.089 -2.775 -11.139 1.00 97.75 95 ILE A CA 1
ATOM 735 C C . ILE A 1 95 ? -9.451 -1.706 -12.036 1.00 97.75 95 ILE A C 1
ATOM 737 O O . ILE A 1 95 ? -9.427 -1.845 -13.254 1.00 97.75 95 ILE A O 1
ATOM 741 N N . ASP A 1 96 ? -8.922 -0.648 -11.419 1.00 96.38 96 ASP A N 1
ATOM 742 C CA . ASP A 1 96 ? -8.200 0.457 -12.048 1.00 96.38 96 ASP A CA 1
ATOM 743 C C . ASP A 1 96 ? -6.678 0.310 -11.898 1.00 96.38 96 ASP A C 1
ATOM 745 O O . ASP A 1 96 ? -5.952 1.305 -11.897 1.00 96.38 96 ASP A O 1
ATOM 749 N N . ALA A 1 97 ? -6.189 -0.920 -11.711 1.00 93.69 97 ALA A N 1
ATOM 750 C CA . ALA A 1 97 ? -4.770 -1.163 -11.529 1.00 93.69 97 ALA A CA 1
ATOM 751 C C . ALA A 1 97 ? -3.977 -0.805 -12.793 1.00 93.69 97 ALA A C 1
ATOM 753 O O . ALA A 1 97 ? -4.168 -1.396 -13.853 1.00 93.69 97 ALA A O 1
ATOM 754 N N . ASP A 1 98 ? -3.030 0.114 -12.646 1.00 94.44 98 ASP A N 1
ATOM 755 C CA . ASP A 1 98 ? -2.022 0.431 -13.651 1.00 94.44 98 ASP A CA 1
ATOM 756 C C . ASP A 1 98 ? -0.634 0.346 -13.004 1.00 94.44 98 ASP A C 1
ATOM 758 O O . ASP A 1 98 ? -0.419 0.816 -11.881 1.00 94.44 98 ASP A O 1
ATOM 762 N N . ALA A 1 99 ? 0.312 -0.286 -13.701 1.00 90.94 99 ALA A N 1
ATOM 763 C CA . ALA A 1 99 ? 1.623 -0.605 -13.150 1.00 90.94 99 ALA A CA 1
ATOM 764 C C . ALA A 1 99 ? 2.397 0.659 -12.752 1.00 90.94 99 ALA A C 1
ATOM 766 O O . ALA A 1 99 ? 3.021 0.692 -11.684 1.00 90.94 99 ALA A O 1
ATOM 767 N N . ALA A 1 100 ? 2.320 1.712 -13.570 1.00 93.00 100 ALA A N 1
ATOM 768 C CA . ALA A 1 100 ? 3.048 2.952 -13.346 1.00 93.00 100 ALA A CA 1
ATOM 769 C C . ALA A 1 100 ? 2.476 3.730 -12.152 1.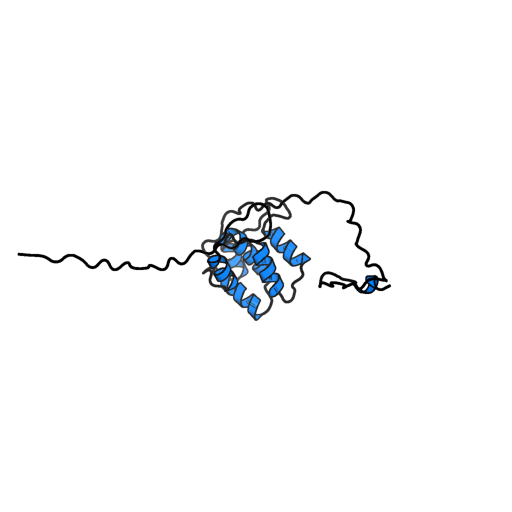00 93.00 100 ALA A C 1
ATOM 771 O O . ALA A 1 100 ? 3.196 4.017 -11.193 1.00 93.00 100 ALA A O 1
ATOM 772 N N . SER A 1 101 ? 1.181 4.042 -12.179 1.00 95.44 101 SER A N 1
ATOM 773 C CA . SER A 1 101 ? 0.493 4.793 -11.126 1.00 95.44 101 SER A CA 1
ATOM 774 C C . SER A 1 101 ? 0.525 4.063 -9.786 1.00 95.44 101 SER A C 1
ATOM 776 O O . SER A 1 101 ? 0.908 4.673 -8.789 1.00 95.44 101 SER A O 1
ATOM 778 N N . ASN A 1 102 ? 0.244 2.755 -9.746 1.00 97.06 102 ASN A N 1
ATOM 779 C CA . ASN A 1 102 ? 0.301 1.968 -8.513 1.00 97.06 102 ASN A CA 1
ATOM 780 C C . ASN A 1 102 ? 1.716 1.979 -7.915 1.00 97.06 102 ASN A C 1
ATOM 782 O O . ASN A 1 102 ? 1.899 2.335 -6.748 1.00 97.06 102 ASN A O 1
ATOM 786 N N . THR A 1 103 ? 2.736 1.670 -8.721 1.0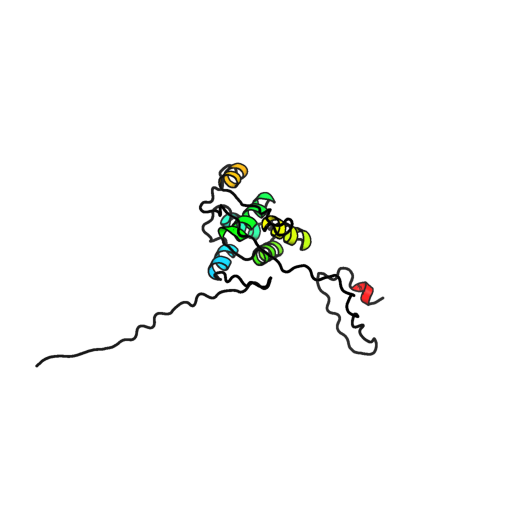0 95.19 103 THR A N 1
ATOM 787 C CA . THR A 1 103 ? 4.131 1.670 -8.256 1.00 95.19 103 THR A CA 1
ATOM 788 C C . THR A 1 103 ? 4.543 3.052 -7.753 1.00 95.19 103 THR A C 1
ATOM 790 O O . THR A 1 103 ? 5.128 3.173 -6.675 1.00 95.19 103 THR A O 1
ATOM 793 N N . MET A 1 104 ? 4.206 4.116 -8.487 1.00 95.31 104 MET A N 1
ATOM 794 C CA . MET A 1 104 ? 4.510 5.484 -8.077 1.00 95.31 104 MET A CA 1
ATOM 795 C C . MET A 1 104 ? 3.806 5.865 -6.771 1.00 95.31 104 MET A C 1
ATOM 797 O O . MET A 1 104 ? 4.464 6.407 -5.886 1.00 95.31 104 MET A O 1
ATOM 801 N N . SER A 1 105 ? 2.524 5.541 -6.594 1.00 96.62 105 SER A N 1
ATOM 802 C CA . SER A 1 105 ? 1.786 5.833 -5.360 1.00 96.62 105 SER A CA 1
ATOM 803 C C . SER A 1 105 ? 2.407 5.155 -4.135 1.00 96.62 105 SER A C 1
ATOM 805 O O . SER A 1 105 ? 2.605 5.808 -3.109 1.00 96.62 105 SER A O 1
ATOM 807 N N . TRP A 1 106 ? 2.794 3.881 -4.240 1.00 97.62 106 TRP A N 1
ATOM 808 C CA . TRP A 1 106 ? 3.472 3.176 -3.146 1.00 97.62 106 TRP A CA 1
ATOM 809 C C . TRP A 1 106 ? 4.850 3.777 -2.831 1.00 97.62 106 TRP A C 1
ATOM 811 O O . TRP A 1 106 ? 5.178 3.992 -1.661 1.00 97.62 106 TRP A O 1
ATOM 821 N N . ARG A 1 107 ? 5.634 4.130 -3.860 1.00 95.81 107 ARG A N 1
ATOM 822 C CA . ARG A 1 107 ? 6.928 4.821 -3.698 1.00 95.81 107 ARG A CA 1
ATOM 823 C C . ARG A 1 107 ? 6.779 6.197 -3.053 1.00 95.81 107 ARG A C 1
ATOM 825 O O . ARG A 1 107 ? 7.644 6.604 -2.277 1.00 95.81 107 ARG A O 1
ATOM 832 N N . TRP A 1 108 ? 5.709 6.919 -3.373 1.00 95.94 108 TRP A N 1
ATOM 833 C CA . TRP A 1 108 ? 5.414 8.218 -2.776 1.00 95.94 108 TRP A CA 1
ATOM 834 C C . TRP A 1 108 ? 5.154 8.079 -1.272 1.00 95.94 108 TRP A C 1
ATOM 836 O O . TRP A 1 108 ? 5.812 8.751 -0.482 1.00 95.94 108 TRP A O 1
ATOM 846 N N . VAL A 1 109 ? 4.298 7.135 -0.856 1.00 97.38 109 VAL A N 1
ATOM 847 C CA . VAL A 1 109 ? 4.025 6.879 0.574 1.00 97.38 109 VAL A CA 1
ATOM 848 C C . VAL A 1 109 ? 5.297 6.462 1.321 1.00 97.38 109 VAL A C 1
ATOM 850 O O . VAL A 1 109 ? 5.548 6.934 2.433 1.00 97.38 109 VAL A O 1
ATOM 853 N N . ALA A 1 110 ? 6.130 5.632 0.686 1.00 95.62 110 ALA A N 1
ATOM 854 C CA . ALA A 1 110 ? 7.419 5.187 1.209 1.00 95.62 110 ALA A CA 1
ATOM 855 C C . ALA A 1 110 ? 8.473 6.308 1.338 1.00 95.62 110 ALA A C 1
ATOM 857 O O . ALA A 1 110 ? 9.525 6.072 1.931 1.00 95.62 110 ALA A O 1
ATOM 858 N N . GLY A 1 111 ? 8.231 7.504 0.784 1.00 94.00 111 GLY A N 1
ATOM 859 C CA . GLY A 1 111 ? 9.206 8.598 0.748 1.00 94.00 111 GLY A CA 1
ATOM 860 C C . GLY A 1 111 ? 10.390 8.345 -0.193 1.00 94.00 111 GLY A C 1
ATOM 861 O O . GLY A 1 111 ? 11.453 8.933 -0.005 1.00 94.00 111 GLY A O 1
ATOM 862 N N . LEU A 1 112 ? 10.219 7.464 -1.186 1.00 92.19 112 LEU A N 1
ATOM 863 C CA . LEU A 1 112 ? 11.248 7.094 -2.167 1.00 92.19 112 LEU A CA 1
ATOM 864 C C . LEU A 1 112 ? 11.308 8.045 -3.367 1.00 92.19 112 LEU A C 1
ATOM 866 O O . LEU A 1 112 ? 12.343 8.146 -4.017 1.00 92.19 112 LEU A O 1
ATOM 870 N N . GLN A 1 113 ? 10.208 8.735 -3.681 1.00 89.12 113 GLN A N 1
ATOM 871 C CA . GLN A 1 113 ? 10.199 9.745 -4.747 1.00 89.12 113 GLN A CA 1
ATOM 872 C C . GLN A 1 113 ? 10.920 11.025 -4.322 1.00 89.12 113 GLN A C 1
ATOM 874 O O . GLN A 1 113 ? 11.791 11.517 -5.032 1.00 89.12 113 GLN A O 1
ATOM 879 N N . THR A 1 114 ? 10.571 11.534 -3.140 1.00 87.19 114 THR A N 1
ATOM 880 C CA . THR A 1 114 ? 11.243 12.669 -2.510 1.00 87.19 114 THR A CA 1
ATOM 881 C C . THR A 1 114 ? 11.857 12.168 -1.208 1.00 87.19 114 THR A C 1
ATOM 883 O O . THR A 1 114 ? 11.112 11.973 -0.241 1.00 87.19 114 THR A O 1
ATOM 886 N N . PRO A 1 115 ? 13.184 11.940 -1.166 1.00 82.44 115 PRO A N 1
ATOM 887 C CA . PRO A 1 115 ? 13.850 11.325 -0.025 1.00 82.44 115 PRO A CA 1
ATOM 888 C C . PRO A 1 115 ? 13.460 11.968 1.311 1.00 82.44 115 PRO A C 1
ATOM 890 O O . PRO A 1 115 ? 13.569 13.181 1.496 1.00 82.44 115 PRO A O 1
ATOM 893 N N . GLY A 1 116 ? 12.977 11.142 2.242 1.00 78.94 116 GLY A N 1
ATOM 894 C CA . GLY A 1 116 ? 12.586 11.565 3.591 1.00 78.94 116 GLY A CA 1
ATOM 895 C C . GLY A 1 116 ? 11.204 12.221 3.707 1.00 78.94 116 GLY A C 1
ATOM 896 O O . GLY A 1 116 ? 10.819 12.617 4.804 1.00 78.94 116 GLY A O 1
ATOM 897 N N . LYS A 1 117 ? 10.432 12.334 2.618 1.00 89.88 117 LYS A N 1
ATOM 898 C CA . LYS A 1 117 ? 9.039 12.815 2.643 1.00 89.88 117 LYS A CA 1
ATOM 899 C C . LYS A 1 117 ? 8.059 11.644 2.650 1.00 89.88 117 LYS A C 1
ATOM 901 O O . LYS A 1 117 ? 7.389 11.378 1.660 1.00 89.88 117 LYS A O 1
ATOM 906 N N . THR A 1 118 ? 8.013 10.926 3.766 1.00 94.00 118 THR A N 1
ATOM 907 C CA . THR A 1 118 ? 7.089 9.804 3.973 1.00 94.00 118 THR A CA 1
ATOM 908 C C . THR A 1 118 ? 5.684 10.287 4.325 1.00 94.00 118 THR A C 1
ATOM 910 O O . THR A 1 118 ? 5.497 11.372 4.881 1.00 94.00 118 THR A O 1
ATOM 913 N N . TYR A 1 119 ? 4.686 9.455 4.029 1.00 96.31 119 TYR A N 1
ATOM 914 C CA . TYR A 1 119 ? 3.308 9.679 4.459 1.00 96.31 119 TYR A CA 1
ATOM 915 C C . TYR A 1 119 ? 2.950 8.718 5.599 1.00 96.31 119 TYR A C 1
ATOM 917 O O . TYR A 1 119 ? 2.878 7.503 5.395 1.00 96.31 119 TYR A O 1
ATOM 925 N N . LEU A 1 120 ? 2.716 9.260 6.798 1.00 97.38 120 LEU A N 1
ATOM 926 C CA . LEU A 1 120 ? 2.245 8.508 7.965 1.00 97.38 120 LEU A CA 1
ATOM 927 C C . LEU A 1 120 ? 0.732 8.660 8.133 1.00 97.38 120 LEU A C 1
ATOM 929 O O . LEU A 1 120 ? 0.216 9.771 8.259 1.00 97.38 120 LEU A O 1
ATOM 933 N N . ALA A 1 121 ? 0.026 7.533 8.154 1.00 97.62 121 ALA A N 1
ATOM 934 C CA . ALA A 1 121 ? -1.369 7.480 8.550 1.00 97.62 121 ALA A CA 1
ATOM 935 C C . ALA A 1 121 ? -1.501 7.836 10.034 1.00 97.62 121 ALA A C 1
ATOM 937 O O . ALA A 1 121 ? -0.719 7.370 10.861 1.00 97.62 121 ALA A O 1
ATOM 938 N N . SER A 1 122 ? -2.515 8.628 10.379 1.00 97.69 122 SER A N 1
ATOM 939 C CA . SER A 1 122 ? -2.825 8.953 11.769 1.00 97.69 122 SER A CA 1
ATOM 940 C C . SER A 1 122 ? -4.257 8.571 12.114 1.00 97.69 122 SER A C 1
ATOM 942 O O . SER A 1 122 ? -5.171 8.702 11.295 1.00 97.69 122 SER A O 1
ATOM 944 N N . THR A 1 123 ? -4.449 8.120 13.353 1.00 98.06 123 THR A N 1
ATOM 945 C CA . THR A 1 123 ? -5.758 7.741 13.894 1.00 98.06 123 THR A CA 1
ATOM 946 C C . THR A 1 123 ? -6.763 8.882 13.778 1.00 98.06 123 THR A C 1
ATOM 948 O O . THR A 1 123 ? -7.874 8.663 13.309 1.00 98.06 123 THR A O 1
ATOM 951 N N . ASP A 1 124 ? -6.359 10.110 14.119 1.00 97.62 124 ASP A N 1
ATOM 952 C CA . ASP A 1 124 ? -7.241 11.282 14.078 1.00 97.62 124 ASP A CA 1
ATOM 953 C C . ASP A 1 124 ? -7.726 11.601 12.660 1.00 97.62 124 ASP A C 1
ATOM 955 O O . ASP A 1 124 ? -8.883 11.969 12.456 1.00 97.62 124 ASP A O 1
ATOM 959 N N . ASN A 1 125 ? -6.847 11.454 11.664 1.00 97.69 125 ASN A N 1
ATOM 960 C CA . ASN A 1 125 ? -7.179 11.711 10.267 1.00 97.69 125 ASN A CA 1
ATOM 961 C C . ASN A 1 125 ? -8.147 10.641 9.746 1.00 97.69 125 ASN A C 1
ATOM 963 O O . ASN A 1 125 ? -9.208 10.984 9.224 1.00 97.69 125 ASN A O 1
ATOM 967 N N . ILE A 1 126 ? -7.838 9.362 9.982 1.00 98.38 126 ILE A N 1
ATOM 968 C CA . ILE A 1 126 ? -8.715 8.246 9.607 1.00 98.38 126 ILE A CA 1
ATOM 969 C C . ILE A 1 126 ? -10.088 8.411 10.263 1.00 98.38 126 ILE A C 1
ATOM 971 O O . ILE A 1 126 ? -11.096 8.395 9.561 1.00 98.38 126 ILE A O 1
ATOM 975 N N . ALA A 1 127 ? -10.149 8.658 11.572 1.00 98.38 127 ALA A N 1
ATOM 976 C CA . ALA A 1 127 ? -11.412 8.847 12.281 1.00 98.38 127 ALA A CA 1
ATOM 977 C C . ALA A 1 127 ? -12.210 10.023 11.719 1.00 98.38 127 ALA A C 1
ATOM 979 O O . ALA A 1 127 ? -13.387 9.876 11.399 1.00 98.38 127 ALA A O 1
ATOM 980 N N . ARG A 1 128 ? -11.573 11.177 11.510 1.00 98.06 128 ARG A N 1
ATOM 981 C CA . ARG A 1 128 ? -12.243 12.360 10.963 1.00 98.06 128 ARG A CA 1
ATOM 982 C C . ARG A 1 128 ? -12.823 12.113 9.570 1.00 98.06 128 ARG A C 1
ATOM 984 O O . ARG A 1 128 ? -13.987 12.424 9.332 1.00 98.06 128 ARG A O 1
ATOM 991 N N . TYR A 1 129 ? -12.030 11.574 8.647 1.00 97.75 129 TYR A N 1
ATOM 992 C CA . TYR A 1 129 ? -12.431 11.441 7.240 1.00 97.75 129 TYR A CA 1
ATOM 993 C C . TYR A 1 129 ? -13.208 10.161 6.932 1.00 97.75 129 TYR A C 1
ATOM 995 O O . TYR A 1 129 ? -13.675 9.985 5.810 1.00 97.75 129 TYR A O 1
ATOM 1003 N N . THR A 1 130 ? -13.399 9.298 7.926 1.00 97.31 130 THR A N 1
ATOM 1004 C CA . THR A 1 130 ? -14.321 8.158 7.858 1.00 97.31 130 THR A CA 1
ATOM 1005 C C . THR A 1 130 ? -15.584 8.394 8.685 1.00 97.31 130 THR A C 1
ATOM 1007 O O . THR A 1 130 ? -16.360 7.465 8.889 1.00 97.31 130 THR A O 1
ATOM 1010 N N . ASN A 1 131 ? -15.810 9.629 9.156 1.00 97.12 131 ASN A N 1
ATOM 1011 C CA . ASN A 1 131 ? -16.938 9.993 10.016 1.00 97.12 131 ASN A CA 1
ATOM 1012 C C . ASN A 1 131 ? -17.044 9.088 11.261 1.00 97.12 131 ASN A C 1
ATOM 1014 O O . ASN A 1 131 ? -18.103 8.557 11.585 1.00 97.12 131 ASN A O 1
ATOM 1018 N N . HIS A 1 132 ? -15.905 8.877 11.920 1.00 97.00 132 HIS A N 1
ATOM 1019 C CA . HIS A 1 132 ? -15.715 8.028 13.098 1.00 97.00 132 HIS A CA 1
ATOM 1020 C C . HIS A 1 132 ? -16.060 6.548 12.900 1.00 97.00 132 HIS A C 1
ATOM 1022 O O . HIS A 1 132 ? -16.204 5.822 13.880 1.00 97.00 132 HIS A O 1
ATOM 1028 N N . ARG A 1 133 ? -16.151 6.083 11.648 1.00 97.12 133 ARG A N 1
ATOM 1029 C CA . ARG A 1 133 ? -16.319 4.659 11.346 1.00 97.12 133 ARG A CA 1
ATOM 1030 C C . ARG A 1 133 ? -15.106 3.834 11.772 1.00 97.12 133 ARG A C 1
ATOM 1032 O O . ARG A 1 133 ? -15.304 2.696 12.166 1.00 97.12 133 ARG A O 1
ATOM 1039 N N . PHE A 1 134 ? -13.896 4.393 11.671 1.00 98.06 134 PHE A N 1
ATOM 1040 C CA . PHE A 1 134 ? -12.651 3.710 12.027 1.00 98.06 134 PHE A CA 1
ATOM 1041 C C . PHE A 1 134 ? -11.768 4.574 12.934 1.00 98.06 134 PHE A C 1
ATOM 1043 O O . PHE A 1 134 ? -11.561 5.753 12.649 1.00 98.06 134 PHE A O 1
ATOM 1050 N N . ALA A 1 135 ? -11.191 3.994 13.988 1.00 97.62 135 ALA A N 1
ATOM 1051 C CA . ALA A 1 135 ? -10.245 4.655 14.888 1.00 97.62 135 ALA A CA 1
ATOM 1052 C C . ALA A 1 135 ? -9.084 3.707 15.267 1.00 97.62 135 ALA A C 1
ATOM 1054 O O . ALA A 1 135 ? -8.935 3.327 16.437 1.00 97.62 135 ALA A O 1
ATOM 1055 N N . PRO A 1 136 ? -8.226 3.334 14.294 1.00 97.69 136 PRO A N 1
ATOM 1056 C CA . PRO A 1 136 ? -7.159 2.361 14.510 1.00 97.69 136 PRO A CA 1
ATOM 1057 C C . PRO A 1 136 ? -6.189 2.792 15.606 1.00 97.69 136 PRO A C 1
ATOM 1059 O O . PRO A 1 136 ? -5.808 3.958 15.708 1.00 97.69 136 PRO A O 1
ATOM 1062 N N . LYS A 1 137 ? -5.732 1.826 16.401 1.00 96.94 137 LYS A N 1
ATOM 1063 C CA . LYS A 1 137 ? -4.773 2.034 17.493 1.00 96.94 137 LYS A CA 1
ATOM 1064 C C . LYS A 1 137 ? -3.422 1.425 17.141 1.00 96.94 137 LYS A C 1
ATOM 1066 O O . LYS A 1 137 ? -3.350 0.468 16.379 1.00 96.94 137 LYS A O 1
ATOM 1071 N N . GLY A 1 138 ? -2.359 1.961 17.739 1.00 95.94 138 GLY A N 1
ATOM 1072 C CA . GLY A 1 138 ? -1.006 1.422 17.568 1.00 95.94 138 GLY A CA 1
ATOM 1073 C C . GLY A 1 138 ? -0.398 1.679 16.188 1.00 95.94 138 GLY A C 1
ATOM 1074 O O . GLY A 1 138 ? 0.501 0.947 15.785 1.00 95.94 138 GLY A O 1
ATOM 1075 N N . LEU A 1 139 ? -0.879 2.697 15.466 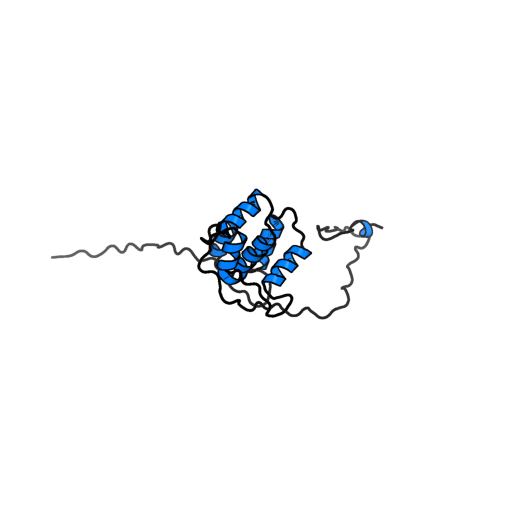1.00 97.88 139 LEU A N 1
ATOM 1076 C CA . LEU A 1 139 ? -0.246 3.125 14.221 1.00 97.88 139 LEU A CA 1
ATOM 1077 C C . LEU A 1 139 ? 1.156 3.677 14.493 1.00 97.88 139 LEU A C 1
ATOM 1079 O O . LEU A 1 139 ? 1.402 4.299 15.529 1.00 97.88 139 LEU A O 1
ATOM 1083 N N . ALA A 1 140 ? 2.068 3.462 13.548 1.00 96.62 140 ALA A N 1
ATOM 1084 C CA . ALA A 1 140 ? 3.416 4.003 13.624 1.00 96.62 140 ALA A CA 1
ATOM 1085 C C . ALA A 1 140 ? 3.398 5.540 13.682 1.00 96.62 140 ALA A C 1
ATOM 1087 O O . ALA A 1 140 ? 2.782 6.199 12.846 1.00 96.62 140 ALA A O 1
ATOM 1088 N N . THR A 1 141 ? 4.120 6.108 14.647 1.00 95.75 141 THR A N 1
ATOM 1089 C CA . THR A 1 141 ? 4.300 7.563 14.797 1.00 95.75 141 THR A CA 1
ATOM 1090 C C . THR A 1 141 ? 5.573 8.074 14.128 1.00 95.75 141 THR A C 1
ATOM 1092 O O . THR A 1 141 ? 5.736 9.276 13.950 1.00 95.75 141 THR A O 1
ATOM 1095 N N . GLU A 1 142 ? 6.471 7.166 13.747 1.00 94.25 142 GLU A N 1
ATOM 1096 C CA . GLU A 1 142 ? 7.734 7.464 13.082 1.00 94.25 142 GLU A CA 1
ATOM 1097 C C . GLU A 1 142 ? 7.891 6.581 11.845 1.00 94.25 142 GLU A C 1
ATOM 1099 O O . GLU A 1 142 ? 7.524 5.404 11.840 1.00 94.25 142 GLU A O 1
ATOM 1104 N N . ALA A 1 143 ? 8.449 7.155 10.782 1.00 92.31 143 ALA A N 1
ATOM 1105 C CA . ALA A 1 143 ? 8.692 6.447 9.539 1.00 92.31 143 ALA A CA 1
ATOM 1106 C C . ALA A 1 143 ? 10.156 6.019 9.462 1.00 92.31 143 ALA A C 1
ATOM 1108 O O . ALA A 1 143 ? 11.061 6.853 9.532 1.00 92.31 143 ALA A O 1
ATOM 1109 N N . ARG A 1 144 ? 10.400 4.723 9.248 1.00 88.25 144 ARG A N 1
ATOM 1110 C CA . ARG A 1 144 ? 11.742 4.259 8.883 1.00 88.25 144 ARG A CA 1
ATOM 1111 C C . ARG A 1 144 ? 12.114 4.792 7.501 1.00 88.25 144 ARG A C 1
ATOM 1113 O O . ARG A 1 144 ? 11.283 4.793 6.593 1.00 88.25 144 ARG A O 1
ATOM 1120 N N . VAL A 1 145 ? 13.372 5.178 7.322 1.00 85.06 145 VAL A N 1
ATOM 1121 C CA . VAL A 1 145 ? 13.891 5.527 5.997 1.00 85.06 145 VAL A CA 1
ATOM 1122 C C . VAL A 1 145 ? 13.998 4.254 5.165 1.00 85.06 145 VAL A C 1
ATOM 1124 O O . VAL A 1 145 ? 14.599 3.270 5.595 1.00 85.06 145 VAL A O 1
ATOM 1127 N N . ILE A 1 146 ? 13.408 4.276 3.974 1.00 88.31 146 ILE A N 1
ATOM 1128 C CA . ILE A 1 146 ? 13.548 3.216 2.979 1.00 88.31 146 ILE A CA 1
ATOM 1129 C C . ILE A 1 146 ? 14.527 3.729 1.932 1.00 88.31 146 ILE A C 1
ATOM 1131 O O . ILE A 1 146 ? 14.355 4.828 1.410 1.00 88.31 146 ILE A O 1
ATOM 1135 N N . ALA A 1 147 ? 15.570 2.950 1.665 1.00 83.75 147 ALA A N 1
ATOM 1136 C CA . ALA A 1 147 ? 16.575 3.266 0.663 1.00 83.75 147 ALA A CA 1
ATOM 1137 C C . ALA A 1 147 ? 16.471 2.284 -0.503 1.00 83.75 147 ALA A C 1
ATOM 1139 O O . ALA A 1 147 ? 16.175 1.104 -0.313 1.00 83.75 147 ALA A O 1
ATOM 1140 N N . GLU A 1 148 ? 16.755 2.778 -1.701 1.00 81.75 148 GLU A N 1
ATOM 1141 C CA . GLU A 1 148 ? 16.905 1.963 -2.899 1.00 81.75 148 GLU A CA 1
ATOM 1142 C C . GLU A 1 148 ? 18.324 2.107 -3.448 1.00 81.75 148 GLU A C 1
ATOM 1144 O O . GLU A 1 148 ? 18.963 3.144 -3.233 1.00 81.75 148 GLU A O 1
ATOM 1149 N N . PRO A 1 149 ? 18.834 1.081 -4.152 1.00 83.25 149 PRO A N 1
ATOM 1150 C CA . PRO A 1 149 ? 20.068 1.219 -4.905 1.00 83.25 149 PRO A CA 1
ATOM 1151 C C . PRO A 1 149 ? 19.977 2.414 -5.866 1.00 83.25 149 PRO A C 1
ATOM 1153 O O . PRO A 1 149 ? 18.901 2.674 -6.415 1.00 83.25 149 PRO A O 1
ATOM 1156 N N . PRO A 1 150 ? 21.085 3.137 -6.097 1.00 82.50 150 PRO A N 1
ATOM 1157 C CA . PRO A 1 150 ? 21.094 4.220 -7.066 1.00 82.50 150 PRO A CA 1
ATOM 1158 C C . PRO A 1 150 ? 20.731 3.691 -8.455 1.00 82.50 150 PRO A C 1
ATOM 1160 O O . PRO A 1 150 ? 21.097 2.571 -8.824 1.00 82.50 150 PRO A O 1
ATOM 1163 N N . ILE A 1 151 ? 20.031 4.519 -9.232 1.00 82.62 151 ILE A N 1
ATOM 1164 C CA . ILE A 1 151 ? 19.729 4.213 -10.630 1.00 82.62 151 ILE A CA 1
ATOM 1165 C C . ILE A 1 151 ? 21.070 4.050 -11.364 1.00 82.62 151 ILE A C 1
ATOM 1167 O O . ILE A 1 151 ? 21.924 4.939 -11.253 1.00 82.62 151 ILE A O 1
ATOM 1171 N N . PRO A 1 152 ? 21.294 2.930 -12.077 1.00 86.56 152 PRO A N 1
ATOM 1172 C CA . PRO A 1 152 ? 22.523 2.743 -12.830 1.00 86.56 152 PRO A CA 1
ATOM 1173 C C . PRO A 1 152 ? 22.666 3.847 -13.889 1.00 86.56 152 PRO A C 1
ATOM 1175 O O . PRO A 1 152 ? 21.659 4.334 -14.411 1.00 86.56 152 PRO A O 1
ATOM 1178 N N . PRO A 1 153 ? 23.901 4.263 -14.219 1.00 90.25 153 PRO A N 1
ATOM 1179 C CA . PRO A 1 153 ? 24.114 5.254 -15.263 1.00 90.25 153 PRO A CA 1
ATOM 1180 C C . PRO A 1 153 ? 23.527 4.756 -16.585 1.00 90.25 153 PRO A C 1
ATOM 1182 O O . PRO A 1 153 ? 23.575 3.559 -16.880 1.00 90.25 153 PRO A O 1
ATOM 1185 N N . ALA A 1 154 ? 22.999 5.684 -17.387 1.00 90.94 154 ALA A N 1
ATOM 1186 C CA . ALA A 1 154 ? 22.527 5.364 -18.726 1.00 90.94 154 ALA A CA 1
ATOM 1187 C C . ALA A 1 154 ? 23.657 4.684 -19.514 1.00 90.94 154 ALA A C 1
ATOM 1189 O O . ALA A 1 154 ? 24.764 5.216 -19.619 1.00 90.94 154 ALA A O 1
ATOM 1190 N N . CYS A 1 155 ? 23.377 3.500 -20.046 1.00 88.81 155 CYS A N 1
ATOM 1191 C CA . CYS A 1 155 ? 24.290 2.751 -20.892 1.00 88.81 155 CYS A CA 1
ATOM 1192 C C . CYS A 1 155 ? 23.712 2.636 -22.303 1.00 88.81 155 CYS A C 1
ATOM 1194 O O . CYS A 1 155 ? 22.519 2.858 -22.525 1.00 88.81 155 CYS A O 1
ATOM 1196 N N . ALA A 1 156 ? 24.570 2.306 -23.269 1.00 88.94 156 ALA A N 1
ATOM 1197 C CA . ALA A 1 156 ? 24.088 1.914 -24.583 1.00 88.94 156 ALA A CA 1
ATOM 1198 C C . ALA A 1 156 ? 23.138 0.720 -24.425 1.00 88.94 156 ALA A C 1
ATOM 1200 O O . ALA A 1 156 ? 23.422 -0.199 -23.650 1.00 88.94 156 ALA A O 1
ATOM 1201 N N . LEU A 1 157 ? 22.019 0.744 -25.155 1.00 83.56 157 LEU A N 1
ATOM 1202 C CA . LEU A 1 157 ? 21.146 -0.420 -25.232 1.00 83.56 157 LEU A CA 1
ATOM 1203 C C . LEU A 1 157 ? 21.988 -1.618 -25.693 1.00 83.56 157 LEU A C 1
ATOM 1205 O O . LEU A 1 157 ? 22.771 -1.462 -26.635 1.00 83.56 157 LEU A O 1
ATOM 1209 N N . PRO A 1 158 ? 21.863 -2.787 -25.044 1.00 81.56 158 PRO A N 1
ATOM 1210 C CA . PRO A 1 158 ? 22.506 -3.993 -25.534 1.00 81.56 158 PRO A CA 1
ATOM 1211 C C . PRO A 1 158 ? 22.103 -4.235 -26.987 1.00 81.56 158 PRO A C 1
ATOM 1213 O O . PRO A 1 158 ? 20.956 -3.969 -27.361 1.00 81.56 158 PRO A O 1
ATOM 1216 N N . ASP A 1 159 ? 23.019 -4.779 -27.786 1.00 78.44 159 ASP A N 1
ATOM 1217 C CA . ASP A 1 159 ? 22.671 -5.245 -29.121 1.00 78.44 159 ASP A CA 1
ATOM 1218 C C . ASP A 1 159 ? 21.527 -6.252 -28.994 1.00 78.44 159 ASP A C 1
ATOM 1220 O O . ASP A 1 159 ? 21.684 -7.338 -28.428 1.00 78.44 159 ASP A O 1
ATOM 1224 N N . SER A 1 160 ? 20.346 -5.874 -29.486 1.00 70.19 160 SER A N 1
ATOM 1225 C CA . SER A 1 160 ? 19.225 -6.804 -29.533 1.00 70.19 160 SER A CA 1
ATOM 1226 C C . SER A 1 160 ? 19.649 -8.003 -30.378 1.00 70.19 160 SER A C 1
ATOM 1228 O O . SER A 1 160 ? 20.071 -7.853 -31.530 1.00 70.19 160 SER A O 1
ATOM 1230 N N . HIS A 1 161 ? 19.569 -9.206 -29.809 1.00 68.56 161 HIS A N 1
ATOM 1231 C CA . HIS A 1 161 ? 19.745 -10.426 -30.581 1.00 68.56 161 HIS A CA 1
ATOM 1232 C C . HIS A 1 161 ? 18.617 -10.500 -31.613 1.00 68.56 161 HIS A C 1
ATOM 1234 O O . HIS A 1 161 ? 17.534 -11.009 -31.334 1.00 68.56 161 HIS A O 1
ATOM 1240 N N . ARG A 1 162 ? 18.858 -9.984 -32.822 1.00 68.88 162 ARG A N 1
ATOM 1241 C CA . ARG A 1 162 ? 17.960 -10.221 -33.950 1.00 68.88 162 ARG A CA 1
ATOM 1242 C C . ARG A 1 162 ? 17.990 -11.706 -34.264 1.00 68.88 162 ARG A C 1
ATOM 1244 O O . ARG A 1 162 ? 19.041 -12.252 -34.612 1.00 68.88 162 ARG A O 1
ATOM 1251 N N . ALA A 1 163 ? 16.832 -12.346 -34.153 1.00 71.38 163 ALA A N 1
ATOM 1252 C CA . ALA A 1 163 ? 16.654 -13.693 -34.659 1.00 71.38 163 ALA A CA 1
ATOM 1253 C C . ALA A 1 163 ? 17.083 -13.727 -36.134 1.00 71.38 163 ALA A C 1
ATOM 1255 O O . ALA A 1 163 ? 16.698 -12.868 -36.931 1.00 71.38 163 ALA A O 1
ATOM 1256 N N . LYS A 1 164 ? 17.918 -14.704 -36.498 1.00 76.62 164 LYS A N 1
ATOM 1257 C CA . LYS A 1 164 ? 18.264 -14.929 -37.903 1.00 76.62 164 LYS A CA 1
ATOM 1258 C C . LYS A 1 164 ? 17.024 -15.500 -38.595 1.00 76.62 164 LYS A C 1
ATOM 1260 O O . LYS A 1 164 ? 16.547 -16.534 -38.133 1.00 76.62 164 LYS A O 1
ATOM 1265 N N . PRO A 1 165 ? 16.549 -14.924 -39.715 1.00 73.12 165 PRO A N 1
ATOM 1266 C CA . PRO A 1 165 ? 15.351 -15.420 -40.404 1.00 73.12 165 PRO A CA 1
ATOM 1267 C C . PRO A 1 165 ? 15.435 -16.895 -40.824 1.00 73.12 165 PRO A C 1
ATOM 1269 O O . PRO A 1 165 ? 14.422 -17.556 -41.005 1.00 73.12 165 PRO A O 1
ATOM 1272 N N . SER A 1 166 ? 16.653 -17.419 -40.984 1.00 81.44 166 SER A N 1
ATOM 1273 C CA . SER A 1 166 ? 16.929 -18.803 -41.373 1.00 81.44 166 SER A CA 1
ATOM 1274 C C . SER A 1 166 ? 16.955 -19.803 -40.214 1.00 81.44 166 SER A C 1
ATOM 1276 O O . SER A 1 166 ? 17.176 -20.990 -40.452 1.00 81.44 166 SER A O 1
ATOM 1278 N N . GLN A 1 167 ? 16.782 -19.357 -38.968 1.00 84.50 167 GLN A N 1
ATOM 1279 C CA . GLN A 1 167 ? 16.836 -20.215 -37.787 1.00 84.50 167 GLN A CA 1
ATOM 1280 C C . GLN A 1 167 ? 15.468 -20.264 -37.100 1.00 84.50 167 GLN A C 1
ATOM 1282 O O . GLN A 1 167 ? 14.806 -19.230 -37.003 1.00 84.50 167 GLN A O 1
ATOM 1287 N N . PRO A 1 168 ? 15.043 -21.433 -36.584 1.00 84.50 168 PRO A N 1
ATOM 1288 C CA . PRO A 1 168 ? 13.871 -21.503 -35.722 1.00 84.50 168 PRO A CA 1
ATOM 1289 C C . PRO A 1 168 ? 14.039 -20.555 -34.530 1.00 84.50 168 PRO A C 1
ATOM 1291 O O . PRO A 1 168 ? 15.041 -20.626 -33.817 1.00 84.50 168 PRO A O 1
ATOM 1294 N N . ALA A 1 169 ? 13.062 -19.678 -34.318 1.00 81.19 169 ALA A N 1
ATOM 1295 C CA . ALA A 1 169 ? 13.050 -18.715 -33.226 1.00 81.19 169 ALA A CA 1
ATOM 1296 C C . ALA A 1 169 ? 11.673 -18.685 -32.556 1.00 81.19 169 ALA A C 1
ATOM 1298 O O . ALA A 1 169 ? 10.659 -19.008 -33.174 1.00 81.19 169 ALA A O 1
ATOM 1299 N N . ILE A 1 170 ? 11.654 -18.292 -31.284 1.00 83.19 170 ILE A N 1
ATOM 1300 C CA . ILE A 1 170 ? 10.436 -18.074 -30.503 1.00 83.19 170 ILE A CA 1
ATOM 1301 C C . ILE A 1 170 ? 10.418 -16.602 -30.108 1.00 83.19 170 ILE A C 1
ATOM 1303 O O . ILE A 1 170 ? 11.416 -16.093 -29.596 1.00 83.19 170 ILE A O 1
ATOM 1307 N N . LEU A 1 171 ? 9.285 -15.936 -30.330 1.00 80.50 171 LEU A N 1
ATOM 1308 C CA . LEU A 1 171 ? 9.036 -14.606 -29.794 1.00 80.50 171 LEU A CA 1
ATOM 1309 C C . LEU A 1 171 ? 8.322 -14.747 -28.447 1.00 80.50 171 LEU A C 1
ATOM 1311 O O . LEU A 1 171 ? 7.206 -15.262 -28.386 1.00 80.50 171 LEU A O 1
ATOM 1315 N N . LEU A 1 172 ? 8.974 -14.303 -27.374 1.00 83.69 172 LEU A N 1
ATOM 1316 C CA . LEU A 1 172 ? 8.329 -14.155 -26.076 1.00 83.69 172 LEU A CA 1
ATOM 1317 C C . LEU A 1 172 ? 7.641 -12.791 -26.043 1.00 83.69 172 LEU A C 1
ATOM 1319 O O . LEU A 1 172 ? 8.322 -11.774 -26.084 1.00 83.69 172 LEU A O 1
ATOM 1323 N N . VAL A 1 173 ? 6.312 -12.795 -25.980 1.00 84.50 173 VAL A N 1
ATOM 1324 C CA . VAL A 1 173 ? 5.499 -11.583 -25.838 1.00 84.50 173 VAL A CA 1
ATOM 1325 C C . VAL A 1 173 ? 4.985 -11.511 -24.407 1.00 84.50 173 VAL A C 1
ATOM 1327 O O . VAL A 1 173 ? 4.472 -12.493 -23.866 1.00 84.50 173 VAL A O 1
ATOM 1330 N N . THR A 1 174 ? 5.131 -10.346 -23.797 1.00 82.75 174 THR A N 1
ATOM 1331 C CA . THR A 1 174 ? 4.667 -10.006 -22.456 1.00 82.75 174 THR A CA 1
ATOM 1332 C C . THR A 1 174 ? 3.585 -8.931 -22.534 1.00 82.75 174 THR A C 1
ATOM 1334 O O . THR A 1 174 ? 3.410 -8.279 -23.559 1.00 82.75 174 THR A O 1
ATOM 1337 N N . HIS A 1 175 ? 2.848 -8.718 -21.442 1.00 72.19 175 HIS A N 1
ATOM 1338 C CA . HIS A 1 175 ? 1.847 -7.644 -21.377 1.00 72.19 175 HIS A CA 1
ATOM 1339 C C . HIS A 1 175 ? 2.446 -6.231 -21.493 1.00 72.19 175 HIS A C 1
ATOM 1341 O O . HIS A 1 175 ? 1.709 -5.291 -21.769 1.00 72.19 175 HIS A O 1
ATOM 1347 N N . GLU A 1 176 ? 3.760 -6.090 -21.308 1.00 75.62 176 GLU A N 1
ATOM 1348 C CA . GLU A 1 176 ? 4.488 -4.821 -21.432 1.00 75.62 176 GLU A CA 1
ATOM 1349 C C . GLU A 1 176 ? 4.907 -4.526 -22.883 1.00 75.62 176 GLU A C 1
ATOM 1351 O O . GLU A 1 176 ? 5.284 -3.401 -23.217 1.00 75.62 176 GLU A O 1
ATOM 1356 N N . ASP A 1 177 ? 4.835 -5.523 -23.770 1.00 79.69 177 ASP A N 1
ATOM 1357 C CA . ASP A 1 177 ? 5.129 -5.346 -25.186 1.00 79.69 177 ASP A CA 1
ATOM 1358 C C . ASP A 1 177 ? 3.933 -4.659 -25.851 1.00 79.69 177 ASP A C 1
ATOM 1360 O O . ASP A 1 177 ? 2.979 -5.295 -26.289 1.00 79.69 177 ASP A O 1
ATOM 1364 N N . MET A 1 178 ? 3.967 -3.325 -25.887 1.00 77.75 178 MET A N 1
ATOM 1365 C CA . MET A 1 178 ? 2.838 -2.513 -26.359 1.00 77.75 178 MET A CA 1
ATOM 1366 C C . MET A 1 178 ? 2.609 -2.553 -27.880 1.00 77.75 178 MET A C 1
ATOM 1368 O O . MET A 1 178 ? 1.583 -2.061 -28.342 1.00 77.75 178 MET A O 1
ATOM 1372 N N . HIS A 1 179 ? 3.567 -3.063 -28.661 1.00 80.56 179 HIS A N 1
ATOM 1373 C CA . HIS A 1 179 ? 3.493 -3.095 -30.129 1.00 80.56 179 HIS A CA 1
ATOM 1374 C C . HIS A 1 179 ? 4.332 -4.254 -30.721 1.00 80.56 179 HIS A C 1
ATOM 1376 O O . HIS A 1 179 ? 5.310 -4.013 -31.436 1.00 80.56 179 HIS A O 1
ATOM 1382 N N . PRO A 1 180 ? 4.030 -5.526 -30.392 1.00 76.75 180 PRO A N 1
ATOM 1383 C CA . PRO A 1 180 ? 4.792 -6.685 -30.867 1.00 76.75 180 PRO A CA 1
ATOM 1384 C C . PRO A 1 180 ? 4.724 -6.866 -32.391 1.00 76.75 180 PRO A C 1
ATOM 1386 O O . PRO A 1 180 ? 5.606 -7.481 -32.985 1.00 76.75 180 PRO A O 1
ATOM 1389 N N . GLU A 1 181 ? 3.708 -6.312 -33.048 1.00 78.50 181 GLU A N 1
ATOM 1390 C CA . GLU A 1 181 ? 3.495 -6.383 -34.490 1.00 78.50 181 GLU A CA 1
ATOM 1391 C C . GLU A 1 181 ? 4.608 -5.718 -35.314 1.00 78.50 181 GLU A C 1
ATOM 1393 O O . GLU A 1 181 ? 4.886 -6.170 -36.425 1.00 78.50 181 GLU A O 1
ATOM 1398 N N . SER A 1 182 ? 5.314 -4.711 -34.776 1.00 76.44 182 SER A N 1
ATOM 1399 C CA . SER A 1 182 ? 6.463 -4.100 -35.474 1.00 76.44 182 SER A CA 1
ATOM 1400 C C . SER A 1 182 ? 7.648 -5.048 -35.625 1.00 76.44 182 SER A C 1
ATOM 1402 O O . SER A 1 182 ? 8.543 -4.771 -36.419 1.00 76.44 182 SER A O 1
ATOM 1404 N N . LEU A 1 183 ? 7.674 -6.159 -34.888 1.00 70.19 183 LEU A N 1
ATOM 1405 C CA . LEU A 1 183 ? 8.737 -7.158 -34.985 1.00 70.19 183 LEU A CA 1
ATOM 1406 C C . LEU A 1 183 ? 8.577 -8.075 -36.208 1.00 70.19 183 LEU A C 1
ATOM 1408 O O . LEU A 1 183 ? 9.497 -8.835 -36.510 1.00 70.19 183 LEU A O 1
ATOM 1412 N N . PHE A 1 184 ? 7.439 -8.001 -36.908 1.00 69.88 184 PHE A N 1
ATOM 1413 C CA . PHE A 1 184 ? 7.135 -8.806 -38.097 1.00 69.88 184 PHE A CA 1
ATOM 1414 C C . PHE A 1 184 ? 7.125 -8.007 -39.413 1.00 69.88 184 PHE A C 1
ATOM 1416 O O . PHE A 1 184 ? 6.865 -8.603 -40.460 1.00 69.88 184 PHE A O 1
ATOM 1423 N N . ALA A 1 185 ? 7.368 -6.692 -39.364 1.00 64.12 185 ALA A N 1
ATOM 1424 C CA . ALA A 1 185 ? 7.363 -5.790 -40.522 1.00 64.12 185 ALA A CA 1
ATOM 1425 C C . ALA A 1 185 ? 8.741 -5.648 -41.192 1.00 64.12 185 ALA A C 1
ATOM 1427 O O . ALA A 1 185 ? 9.774 -5.734 -40.486 1.00 64.12 185 ALA A O 1
#

Foldseek 3Di:
DDDDDDDDDDDPDDDPPQDWDFDPFADPGDTAGPVLVVCQCCLNNPFWLSSVVSVCLQVPLDDDPVSVLANLQCCCAVSVHDLVSVLVSNQVRHPPRDNVVSVVSSCQQLCNVPFPNHDFDAQVVCCVVVVNNHRTPRGGPDHDGDDHDDDDPDDPDPDPPLDDPPDDDDDDDDPPCPCCVVNVD

pLDDT: mean 83.18, std 20.99, range [29.8, 98.81]

Radius of gyration: 24.24 Å; chains: 1; bounding box: 41×66×91 Å